Protein AF-0000000072576933 (afdb_homodimer)

pLDDT: mean 79.73, std 18.64, range [27.69, 97.44]

Radius of gyration: 25.98 Å; Cα contacts (8 Å, |Δi|>4): 301; chains: 2; bounding box: 44×111×78 Å

Secondary structure (DSSP, 8-state):
-----------GGG-HHHHHHHHHHHHHHHHHHHHHHHHHHHHHHHHHHH---HHHHHHHHHHHHHHHT--HHHHHHHHHHHHHHS---HHHHHHHHHHHT-S---S--TT----------/-----------GGG-HHHHHHHHHHHHHHHHHHHHHHHHHHHHHHHHHHH---HHHHHHHHHHHHHHHT--HHHHHHHHHHHHHHS---HHHHHHHHHHHT-S---S--TT----------

Solvent-accessible surface area (backbone atoms only — not comparable to full-atom values): 13170 Å² total; per-residue (Å²): 130,85,79,76,76,74,70,77,68,79,52,74,62,38,30,60,66,48,41,52,52,40,52,50,48,40,53,52,48,54,51,46,42,58,59,40,41,52,42,28,18,20,30,13,21,40,15,28,64,51,51,41,52,71,70,54,22,49,51,50,50,52,47,42,14,63,76,65,70,42,57,54,67,58,49,18,51,44,41,44,44,20,24,43,59,16,51,58,61,66,76,56,44,54,47,46,29,63,72,56,69,40,82,76,76,63,44,61,37,81,80,56,76,73,76,71,77,72,78,82,129,129,86,79,75,77,74,68,75,70,78,52,75,64,37,30,59,66,48,42,51,52,40,51,51,49,40,53,52,48,53,52,47,42,57,58,40,42,53,41,27,18,20,28,14,21,40,15,28,66,51,50,40,52,71,70,53,21,50,50,50,49,52,47,42,15,64,76,64,72,41,55,54,68,59,48,18,52,43,43,44,44,20,26,43,59,14,52,61,59,66,76,55,44,55,46,48,29,62,74,56,71,41,83,75,75,63,44,62,35,78,81,54,77,73,76,72,78,73,79,80,129

Foldseek 3Di:
DDPPPPDPDPPCVNPPVVVVVVVVVVVVVVVVVVLVVLLQVLLVLCCVLLVDDSVLSNVLLVVLCVVLVNDSSVSSNQSNCCSQAQDHPPSSLVSNCVSSVHPPSRDGPPPPPPPPPPPDD/DDPPPPDPDPPPCNPPVNVVVVVVVVVVVVVVVVLVVLLQVLLVLCCVLLVDDSVLSNVLLVQLCVVLVNDSSVSSNQSNCCSQAQDHPPSSLVSNCVSSVHPPSRDGPPPPPPPPPPPDD

InterPro domains:
  IPR005561 ANTAR domain [PF03861] (27-80)
  IPR005561 ANTAR domain [PS50921] (19-80)
  IPR005561 ANTAR domain [SM01012] (25-80)
  IPR011006 CheY-like superfamily [SSF52172] (19-80)
  IPR024189 ANTAR transcription anti-termination regulator [PIRSF010636] (14-115)
  IPR036388 Winged helix-like DNA-binding domain superfamily [G3DSA:1.10.10.10] (28-82)

Organism: Streptomyces coelicolor (strain ATCC BAA-471 / A3(2) / M145) (NCBI:txid100226)

Sequence (242 aa):
MPSTDVRPDPGPDSDPDQIFRLQEQVRQLKEAVVSHAVVDQAIGVVIALGGVTPDEGWIVLKEVSQHTNIKLRNVAEAILIWGRTGVIPPEILTVLEDRLGRPGLSGPPPGSPHVSGRSSRMPSTDVRPDPGPDSDPDQIFRLQEQVRQLKEAVVSHAVVDQAIGVVIALGGVTPDEGWIVLKEVSQHTNIKLRNVAEAILIWGRTGVIP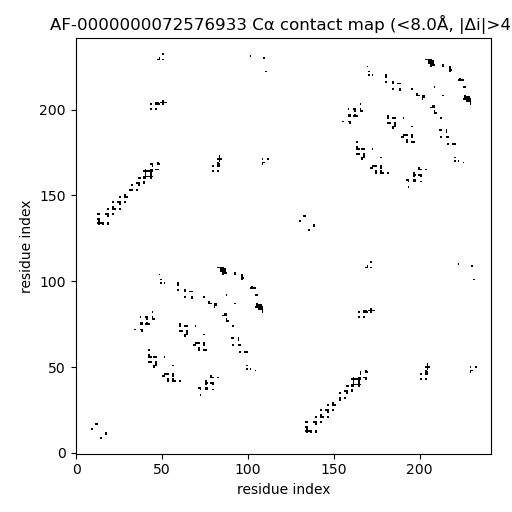PEILTVLEDRLGRPGLSGPPPGSPHVSGRSSR

Structure (mmCIF, N/CA/C/O backbone):
data_AF-0000000072576933-model_v1
#
loop_
_entity.id
_entity.type
_entity.pdbx_description
1 polymer 'ANTAR domain-containing protein'
#
loop_
_atom_site.group_PDB
_atom_site.id
_atom_site.type_symbol
_atom_site.label_atom_id
_atom_site.label_alt_id
_atom_site.label_comp_id
_atom_site.label_asym_id
_atom_site.label_entity_id
_atom_site.label_seq_id
_atom_site.pdbx_PDB_ins_code
_atom_site.Cartn_x
_atom_site.Cartn_y
_atom_site.Cartn_z
_atom_site.occupancy
_atom_site.B_iso_or_equiv
_atom_site.auth_seq_id
_atom_site.auth_comp_id
_atom_site.auth_asym_id
_atom_site.auth_atom_id
_atom_site.pdbx_PDB_model_num
ATOM 1 N N . MET A 1 1 ? -7.605 56.906 39.781 1 43.69 1 MET A N 1
ATOM 2 C CA . MET A 1 1 ? -6.984 55.594 39.812 1 43.69 1 MET A CA 1
ATOM 3 C C . MET A 1 1 ? -6.891 55.031 38.375 1 43.69 1 MET A C 1
ATOM 5 O O . MET A 1 1 ? -7.883 55 37.656 1 43.69 1 MET A O 1
ATOM 9 N N . PRO A 1 2 ? -5.691 55.062 37.688 1 57 2 PRO A N 1
ATOM 10 C CA . PRO A 1 2 ? -5.566 54.75 36.281 1 57 2 PRO A CA 1
ATOM 11 C C . PRO A 1 2 ? -5.902 53.281 35.969 1 57 2 PRO A C 1
ATOM 13 O O . PRO A 1 2 ? -5.625 52.406 36.781 1 57 2 PRO A O 1
ATOM 16 N N . SER A 1 3 ? -7.102 53 35.406 1 55.75 3 SER A N 1
ATOM 17 C CA . SER A 1 3 ? -7.5 51.688 34.906 1 55.75 3 SER A CA 1
ATOM 18 C C . SER A 1 3 ? -6.473 51.125 33.938 1 55.75 3 SER A C 1
ATOM 20 O O . SER A 1 3 ? -6.328 51.625 32.812 1 55.75 3 SER A O 1
ATOM 22 N N . THR A 1 4 ? -5.375 50.562 34.469 1 52.19 4 THR A N 1
ATOM 23 C CA . THR A 1 4 ? -4.395 49.875 33.656 1 52.19 4 THR A CA 1
ATOM 24 C C . THR A 1 4 ? -5.07 48.844 32.75 1 52.19 4 THR A C 1
ATOM 26 O O . THR A 1 4 ? -5.664 47.875 33.281 1 52.19 4 THR A O 1
ATOM 29 N N . ASP A 1 5 ? -5.648 49.188 31.656 1 54.41 5 ASP A N 1
ATOM 30 C CA . ASP A 1 5 ? -6.094 48.25 30.625 1 54.41 5 ASP A CA 1
ATOM 31 C C . ASP A 1 5 ? -5.047 47.156 30.375 1 54.41 5 ASP A C 1
ATOM 33 O O . ASP A 1 5 ? -3.992 47.438 29.797 1 54.41 5 ASP A O 1
ATOM 37 N N . VAL A 1 6 ? -4.898 46.25 31.297 1 57.22 6 VAL A N 1
ATOM 38 C CA . VAL A 1 6 ? -4.039 45.094 31.062 1 57.22 6 VAL A CA 1
ATOM 39 C C . VAL A 1 6 ? -4.43 44.406 29.75 1 57.22 6 VAL A C 1
ATOM 41 O O . VAL A 1 6 ? -5.547 43.906 29.609 1 57.22 6 VAL A O 1
ATOM 44 N N . ARG A 1 7 ? -3.912 44.875 28.641 1 57.91 7 ARG A N 1
ATOM 45 C CA . ARG A 1 7 ? -4.066 44.125 27.375 1 57.91 7 ARG A CA 1
ATOM 46 C C . ARG A 1 7 ? -3.666 42.656 27.547 1 57.91 7 ARG A C 1
ATOM 48 O O . ARG A 1 7 ? -2.607 42.375 28.094 1 57.91 7 ARG A O 1
ATOM 55 N N . PRO A 1 8 ? -4.641 41.781 27.422 1 51.91 8 PRO A N 1
ATOM 56 C CA . PRO A 1 8 ? -4.211 40.375 27.516 1 51.91 8 PRO A CA 1
ATOM 57 C C . PRO A 1 8 ? -2.979 40.062 26.672 1 51.91 8 PRO A C 1
ATOM 59 O O . PRO A 1 8 ? -2.797 40.656 25.609 1 51.91 8 PRO A O 1
ATOM 62 N N . ASP A 1 9 ? -1.896 39.625 27.234 1 51.44 9 ASP A N 1
ATOM 63 C CA . ASP A 1 9 ? -0.717 39.125 26.547 1 51.44 9 ASP A CA 1
ATOM 64 C C . ASP A 1 9 ? -1.111 38.219 25.375 1 51.44 9 ASP A C 1
ATOM 66 O O . ASP A 1 9 ? -2.045 37.406 25.5 1 51.44 9 ASP A O 1
ATOM 70 N N . PRO A 1 10 ? -0.968 38.688 24.078 1 50.78 10 PRO A N 1
ATOM 71 C CA . PRO A 1 10 ? -1.353 37.719 23.047 1 50.78 10 PRO A CA 1
ATOM 72 C C . PRO A 1 10 ? -1.016 36.281 23.422 1 50.78 10 PRO A C 1
ATOM 74 O O . PRO A 1 10 ? 0.123 35.969 23.797 1 50.78 10 PRO A O 1
ATOM 77 N N . GLY A 1 11 ? -1.808 35.531 23.984 1 49.06 11 GLY A N 1
ATOM 78 C CA . GLY A 1 11 ? -1.59 34.125 24.328 1 49.06 11 GLY A CA 1
ATOM 79 C C . GLY A 1 11 ? -0.815 33.375 23.266 1 49.06 11 GLY A C 1
ATOM 80 O O . GLY A 1 11 ? -0.583 33.875 22.172 1 49.06 11 GLY A O 1
ATOM 81 N N . PRO A 1 12 ? -0.052 32.281 23.625 1 52.06 12 PRO A N 1
ATOM 82 C CA . PRO A 1 12 ? 0.852 31.547 22.75 1 52.06 12 PRO A CA 1
ATOM 83 C C . PRO A 1 12 ? 0.223 31.234 21.391 1 52.06 12 PRO A C 1
ATOM 85 O O . PRO A 1 12 ? 0.928 30.859 20.453 1 52.06 12 PRO A O 1
ATOM 88 N N . ASP A 1 13 ? -1.042 31.297 21.359 1 53.69 13 ASP A N 1
ATOM 89 C CA . ASP A 1 13 ? -1.794 30.859 20.188 1 53.69 13 ASP A CA 1
ATOM 90 C C . ASP A 1 13 ? -1.713 31.875 19.062 1 53.69 13 ASP A C 1
ATOM 92 O O . ASP A 1 13 ? -2.053 31.578 17.906 1 53.69 13 ASP A O 1
ATOM 96 N N . SER A 1 14 ? -1.557 33.094 19.375 1 58.78 14 SER A N 1
ATOM 97 C CA . SER A 1 14 ? -1.493 34.188 18.422 1 58.78 14 SER A CA 1
ATOM 98 C C . SER A 1 14 ? -0.077 34.375 17.875 1 58.78 14 SER A C 1
ATOM 100 O O . SER A 1 14 ? 0.276 35.438 17.406 1 58.78 14 SER A O 1
ATOM 102 N N . ASP A 1 15 ? 0.842 33.438 18.266 1 66.88 15 ASP A N 1
ATOM 103 C CA . ASP A 1 15 ? 2.289 33.562 18.141 1 66.88 15 ASP A CA 1
ATOM 104 C C . ASP A 1 15 ? 2.762 33.125 16.75 1 66.88 15 ASP A C 1
ATOM 106 O O . ASP A 1 15 ? 2.439 32 16.312 1 66.88 15 ASP A O 1
ATOM 110 N N . PRO A 1 16 ? 3.129 34.062 15.82 1 74.44 16 PRO A N 1
ATOM 111 C CA . PRO A 1 16 ? 3.76 33.719 14.539 1 74.44 16 PRO A CA 1
ATOM 112 C C . PRO A 1 16 ? 4.625 32.469 14.602 1 74.44 16 PRO A C 1
ATOM 114 O O . PRO A 1 16 ? 4.695 31.719 13.625 1 74.44 16 PRO A O 1
ATOM 117 N N . ASP A 1 17 ? 5.137 32.219 15.781 1 81.12 17 ASP A N 1
ATOM 118 C CA . ASP A 1 17 ? 5.953 31.016 15.961 1 81.12 17 ASP A CA 1
ATOM 119 C C . ASP A 1 17 ? 5.09 29.75 15.906 1 81.12 17 ASP A C 1
ATOM 121 O O . ASP A 1 17 ? 5.508 28.734 15.352 1 81.12 17 ASP A O 1
ATOM 125 N N . GLN A 1 18 ? 3.805 29.969 16.5 1 82.38 18 GLN A N 1
ATOM 126 C CA . GLN A 1 18 ? 2.904 28.812 16.5 1 82.38 18 GLN A CA 1
ATOM 127 C C . GLN A 1 18 ? 2.412 28.516 15.086 1 82.38 18 GLN A C 1
ATOM 129 O O . GLN A 1 18 ? 2.312 27.344 14.703 1 82.38 18 GLN A O 1
ATOM 134 N N . ILE A 1 19 ? 2.113 29.469 14.25 1 80.38 19 ILE A N 1
ATOM 135 C CA . ILE A 1 19 ? 1.665 29.312 12.875 1 80.38 19 ILE A CA 1
ATOM 136 C C . ILE A 1 19 ? 2.764 28.656 12.047 1 80.38 19 ILE A C 1
ATOM 138 O O . ILE A 1 19 ? 2.498 27.719 11.289 1 80.38 19 ILE A O 1
ATOM 142 N N . PHE A 1 20 ? 3.99 29.141 12.211 1 83.56 20 PHE A N 1
ATOM 143 C CA . PHE A 1 20 ? 5.113 28.562 11.484 1 83.56 20 PHE A CA 1
ATOM 144 C C . PHE A 1 20 ? 5.297 27.094 11.836 1 83.56 20 PHE A C 1
ATOM 146 O O . PHE A 1 20 ? 5.512 26.25 10.953 1 83.56 20 PHE A O 1
ATOM 153 N N . ARG A 1 21 ? 5.156 26.703 13.117 1 85.31 21 ARG A N 1
ATOM 154 C CA . ARG A 1 21 ? 5.301 25.312 13.562 1 85.31 21 ARG A CA 1
ATOM 155 C C . ARG A 1 21 ? 4.211 24.438 12.969 1 85.31 21 ARG A C 1
ATOM 157 O O . ARG A 1 21 ? 4.488 23.312 12.523 1 85.31 21 ARG A O 1
ATOM 164 N N . LEU A 1 22 ? 3.043 24.953 12.891 1 86 22 LEU A N 1
ATOM 165 C CA . LEU A 1 22 ? 1.923 24.203 12.336 1 86 22 LEU A CA 1
ATOM 166 C C . LEU A 1 22 ? 2.072 24.047 10.828 1 86 22 LEU A C 1
ATOM 168 O O . LEU A 1 22 ? 1.769 22.984 10.281 1 86 22 LEU A O 1
ATOM 172 N N . GLN A 1 23 ? 2.508 25.047 10.164 1 83.56 23 GLN A N 1
ATOM 173 C CA . GLN A 1 23 ? 2.762 24.953 8.727 1 83.56 23 GLN A CA 1
ATOM 174 C C . GLN A 1 23 ? 3.855 23.938 8.422 1 83.56 23 GLN A C 1
ATOM 176 O O . GLN A 1 23 ? 3.746 23.172 7.461 1 83.56 23 GLN A O 1
ATOM 181 N N . GLU A 1 24 ? 4.875 23.875 9.227 1 86.81 24 GLU A N 1
ATOM 182 C CA . GLU A 1 24 ? 5.93 22.875 9.078 1 86.81 24 GLU A CA 1
ATOM 183 C C . GLU A 1 24 ? 5.398 21.469 9.32 1 86.81 24 GLU A C 1
ATOM 185 O O . GLU A 1 24 ? 5.77 20.531 8.617 1 86.81 24 GLU A O 1
ATOM 190 N N . GLN A 1 25 ? 4.543 21.422 10.25 1 84.31 25 GLN A N 1
ATOM 191 C CA . GLN A 1 25 ? 3.918 20.141 10.531 1 84.31 25 GLN A CA 1
ATOM 192 C C . GLN A 1 25 ? 3.072 19.656 9.352 1 84.31 25 GLN A C 1
ATOM 194 O O . GLN A 1 25 ? 3.105 18.484 8.992 1 84.31 25 GLN A O 1
ATOM 199 N N . VAL A 1 26 ? 2.328 20.547 8.766 1 82.56 26 VAL A N 1
ATOM 200 C CA . VAL A 1 26 ? 1.509 20.234 7.602 1 82.56 26 VAL A CA 1
ATOM 201 C C . VAL A 1 26 ? 2.402 19.797 6.445 1 82.56 26 VAL A C 1
ATOM 203 O O . VAL A 1 26 ? 2.121 18.797 5.785 1 82.56 26 VAL A O 1
ATOM 206 N N . ARG A 1 27 ? 3.457 20.531 6.211 1 79.12 27 ARG A N 1
ATOM 207 C CA . ARG A 1 27 ? 4.398 20.188 5.148 1 79.12 27 ARG A CA 1
ATOM 208 C C . ARG A 1 27 ? 5.008 18.812 5.387 1 79.12 27 ARG A C 1
ATOM 210 O O . ARG A 1 27 ? 5.078 17.984 4.469 1 79.12 27 ARG A O 1
ATOM 217 N N . GLN A 1 28 ? 5.445 18.531 6.57 1 80.38 28 GLN A N 1
ATOM 218 C CA . GLN A 1 28 ? 6.023 17.234 6.93 1 80.38 28 GLN A CA 1
ATOM 219 C C . GLN A 1 28 ? 5.008 16.109 6.758 1 80.38 28 GLN A C 1
ATOM 221 O O . GLN A 1 28 ? 5.344 15.039 6.246 1 80.38 28 GLN A O 1
ATOM 226 N N . LEU A 1 29 ? 3.812 16.453 7.137 1 77.69 29 LEU A N 1
ATOM 227 C CA . LEU A 1 29 ? 2.762 15.445 7.031 1 77.69 29 LEU A CA 1
ATOM 228 C C . LEU A 1 29 ? 2.414 15.172 5.57 1 77.69 29 LEU A C 1
ATOM 230 O O . LEU A 1 29 ? 2.166 14.023 5.195 1 77.69 29 LEU A O 1
ATOM 234 N N . LYS A 1 30 ? 2.412 16.156 4.773 1 74.56 30 LYS A N 1
ATOM 235 C CA . LYS A 1 30 ? 2.166 15.977 3.346 1 74.56 30 LYS A CA 1
ATOM 236 C C . LYS A 1 30 ? 3.268 15.141 2.701 1 74.56 30 LYS A C 1
ATOM 238 O O . LYS A 1 30 ? 2.986 14.258 1.887 1 74.56 30 LYS A O 1
ATOM 243 N N . GLU A 1 31 ? 4.484 15.391 3.023 1 73.38 31 GLU A N 1
ATOM 244 C CA . GLU A 1 31 ? 5.613 14.602 2.535 1 73.38 31 GLU A CA 1
ATOM 245 C C . GLU A 1 31 ? 5.547 13.164 3.055 1 73.38 31 GLU A C 1
ATOM 247 O O . GLU A 1 31 ? 5.855 12.219 2.324 1 73.38 31 GLU A O 1
ATOM 252 N N . ALA A 1 32 ? 5.152 13.172 4.234 1 72.81 32 ALA A N 1
ATOM 253 C CA . ALA A 1 32 ? 5.016 11.852 4.844 1 72.81 32 ALA A CA 1
ATOM 254 C C . ALA A 1 32 ? 3.928 11.039 4.148 1 72.81 32 ALA A C 1
ATOM 256 O O . ALA A 1 32 ? 4.082 9.828 3.945 1 72.81 32 ALA A O 1
ATOM 257 N N . VAL A 1 33 ? 2.947 11.719 3.787 1 70.44 33 VAL A N 1
ATOM 258 C CA . VAL A 1 33 ? 1.847 11.047 3.104 1 70.44 33 VAL A CA 1
ATOM 259 C C . VAL A 1 33 ? 2.336 10.477 1.773 1 70.44 33 VAL A C 1
ATOM 261 O O . VAL A 1 33 ? 2.062 9.32 1.446 1 70.44 33 VAL A O 1
ATOM 264 N N . VAL A 1 34 ? 3.074 11.211 1.015 1 70.12 34 VAL A N 1
ATOM 265 C CA . VAL A 1 34 ? 3.584 10.773 -0.281 1 70.12 34 VAL A CA 1
ATOM 266 C C . VAL A 1 34 ? 4.594 9.641 -0.087 1 70.12 34 VAL A C 1
ATOM 268 O O . VAL A 1 34 ? 4.562 8.641 -0.81 1 70.12 34 VAL A O 1
ATOM 271 N N . SER A 1 35 ? 5.438 9.797 0.825 1 73.56 35 SER A N 1
ATOM 272 C CA . SER A 1 35 ? 6.461 8.797 1.103 1 73.56 35 SER A CA 1
ATOM 273 C C . SER A 1 35 ? 5.84 7.492 1.593 1 73.56 35 SER A C 1
ATOM 275 O O . SER A 1 35 ? 6.297 6.402 1.23 1 73.56 35 SER A O 1
ATOM 277 N N . HIS A 1 36 ? 4.695 7.77 2.104 1 82.62 36 HIS A N 1
ATOM 278 C CA . HIS A 1 36 ? 4.078 6.586 2.693 1 82.62 36 HIS A CA 1
ATOM 279 C C . HIS A 1 36 ? 3.328 5.773 1.644 1 82.62 36 HIS A C 1
ATOM 281 O O . HIS A 1 36 ? 3.213 4.551 1.764 1 82.62 36 HIS A O 1
ATOM 287 N N . ALA A 1 37 ? 3.062 6.383 0.54 1 89.5 37 ALA A N 1
ATOM 288 C CA . ALA A 1 37 ? 2.287 5.652 -0.457 1 89.5 37 ALA A CA 1
ATOM 289 C C . ALA A 1 37 ? 3.115 4.539 -1.088 1 89.5 37 ALA A C 1
ATOM 291 O O . ALA A 1 37 ? 2.656 3.398 -1.192 1 89.5 37 ALA A O 1
ATOM 292 N N . VAL A 1 38 ? 4.352 4.828 -1.481 1 92.88 38 VAL A N 1
ATOM 293 C CA . VAL A 1 38 ? 5.219 3.852 -2.133 1 92.88 38 VAL A CA 1
ATOM 294 C C . VAL A 1 38 ? 5.543 2.719 -1.16 1 92.88 38 VAL A C 1
ATOM 296 O O . VAL A 1 38 ? 5.516 1.545 -1.534 1 92.88 38 VAL A O 1
ATOM 299 N N . VAL A 1 39 ? 5.754 3.068 -0.01 1 94.94 39 VAL A N 1
ATOM 300 C CA . VAL A 1 39 ? 6.117 2.09 1.01 1 94.94 39 VAL A CA 1
ATOM 301 C C . VAL A 1 39 ? 4.91 1.21 1.331 1 94.94 39 VAL A C 1
ATOM 303 O O . VAL A 1 39 ? 5.023 -0.017 1.381 1 94.94 39 VAL A O 1
ATOM 306 N N . ASP A 1 40 ? 3.834 1.795 1.479 1 95.75 40 ASP A N 1
ATOM 307 C CA . ASP A 1 40 ? 2.623 1.042 1.79 1 95.75 40 ASP A CA 1
ATOM 308 C C . ASP A 1 40 ? 2.242 0.114 0.639 1 95.75 40 ASP A C 1
ATOM 310 O O . ASP A 1 40 ? 1.817 -1.021 0.864 1 95.75 40 ASP A O 1
ATOM 314 N N . GLN A 1 41 ? 2.361 0.6 -0.52 1 96.56 41 GLN A N 1
ATOM 315 C CA . GLN A 1 41 ? 2.104 -0.261 -1.67 1 96.56 41 GLN A CA 1
ATOM 316 C C . GLN A 1 41 ? 3.07 -1.44 -1.701 1 96.56 41 GLN A C 1
ATOM 318 O O . GLN A 1 41 ? 2.666 -2.574 -1.974 1 96.56 41 GLN A O 1
ATOM 323 N N . ALA A 1 42 ? 4.293 -1.204 -1.426 1 97.38 42 ALA A N 1
ATOM 324 C CA . ALA A 1 42 ? 5.277 -2.283 -1.364 1 97.38 42 ALA A CA 1
ATOM 325 C C . ALA A 1 42 ? 4.902 -3.307 -0.297 1 97.38 42 ALA A C 1
ATOM 327 O O . ALA A 1 42 ? 5.059 -4.512 -0.503 1 97.38 42 ALA A O 1
ATOM 328 N N . ILE A 1 43 ? 4.441 -2.865 0.78 1 97 43 ILE A N 1
ATOM 329 C CA . ILE A 1 43 ? 3.941 -3.762 1.819 1 97 43 ILE A CA 1
ATOM 330 C C . ILE A 1 43 ? 2.83 -4.641 1.253 1 97 43 ILE A C 1
ATOM 332 O O . ILE A 1 43 ? 2.801 -5.852 1.5 1 97 43 ILE A O 1
ATOM 336 N N . GLY A 1 44 ? 1.931 -4.055 0.481 1 97.19 44 GLY A N 1
ATOM 337 C CA . GLY A 1 44 ? 0.884 -4.82 -0.177 1 97.19 44 GLY A CA 1
ATOM 338 C C . GLY A 1 44 ? 1.422 -5.922 -1.069 1 97.19 44 GLY A C 1
ATOM 339 O O . GLY A 1 44 ? 0.884 -7.031 -1.087 1 97.19 44 GLY A O 1
ATOM 340 N N . VAL A 1 45 ? 2.436 -5.605 -1.761 1 95.88 45 VAL A N 1
ATOM 341 C CA . VAL A 1 45 ? 3.068 -6.59 -2.633 1 95.88 45 VAL A CA 1
ATOM 342 C C . VAL A 1 45 ? 3.627 -7.738 -1.794 1 95.88 45 VAL A C 1
ATOM 344 O O . VAL A 1 45 ? 3.434 -8.914 -2.127 1 95.88 45 VAL A O 1
ATOM 347 N N . VAL A 1 46 ? 4.27 -7.422 -0.717 1 95.38 46 VAL A N 1
ATOM 348 C CA . VAL A 1 46 ? 4.863 -8.422 0.166 1 95.38 46 VAL A CA 1
ATOM 349 C C . VAL A 1 46 ? 3.762 -9.281 0.786 1 95.38 46 VAL A C 1
ATOM 351 O O . VAL A 1 46 ? 3.932 -10.492 0.957 1 95.38 46 VAL A O 1
ATOM 354 N N . ILE A 1 47 ? 2.666 -8.719 1.053 1 94.19 47 ILE A N 1
ATOM 355 C CA . ILE A 1 47 ? 1.521 -9.445 1.594 1 94.19 47 ILE A CA 1
ATOM 356 C C . ILE A 1 47 ? 1.024 -10.461 0.57 1 94.19 47 ILE A C 1
ATOM 358 O O . ILE A 1 47 ? 0.841 -11.633 0.895 1 94.19 47 ILE A O 1
ATOM 362 N N . ALA A 1 48 ? 0.903 -10.047 -0.594 1 92.62 48 ALA A N 1
ATOM 363 C CA . ALA A 1 48 ? 0.349 -10.891 -1.65 1 92.62 48 ALA A CA 1
ATOM 364 C C . ALA A 1 48 ? 1.303 -12.023 -2.002 1 92.62 48 ALA A C 1
ATOM 366 O O . ALA A 1 48 ? 0.875 -13.164 -2.195 1 92.62 48 ALA A O 1
ATOM 367 N N . LEU A 1 49 ? 2.562 -11.719 -1.968 1 88 49 LEU A N 1
ATOM 368 C CA . LEU A 1 49 ? 3.512 -12.711 -2.465 1 88 49 LEU A CA 1
ATOM 369 C C . LEU A 1 49 ? 4.141 -13.484 -1.313 1 88 49 LEU A C 1
ATOM 371 O O . LEU A 1 49 ? 4.68 -14.578 -1.516 1 88 49 LEU A O 1
ATOM 375 N N . GLY A 1 50 ? 4.043 -12.922 -0.166 1 88.81 50 GLY A N 1
ATOM 376 C CA . GLY A 1 50 ? 4.668 -13.57 0.976 1 88.81 50 GLY A CA 1
ATOM 377 C C . GLY A 1 50 ? 3.668 -14.117 1.973 1 88.81 50 GLY A C 1
ATOM 378 O O . GLY A 1 50 ? 4.031 -14.883 2.871 1 88.81 50 GLY A O 1
ATOM 379 N N . GLY A 1 51 ? 2.445 -13.68 1.851 1 88.5 51 GLY A N 1
ATOM 380 C CA . GLY A 1 51 ? 1.416 -14.164 2.756 1 88.5 51 GLY A CA 1
ATOM 381 C C . GLY A 1 51 ? 1.587 -13.664 4.18 1 88.5 51 GLY A C 1
ATOM 382 O O . GLY A 1 51 ? 1.32 -14.398 5.133 1 88.5 51 GLY A O 1
ATOM 383 N N . VAL A 1 52 ? 2.09 -12.555 4.336 1 91.5 52 VAL A N 1
ATOM 384 C CA . VAL A 1 52 ? 2.398 -12.016 5.656 1 91.5 52 VAL A CA 1
ATOM 385 C C . VAL A 1 52 ? 1.377 -10.945 6.031 1 91.5 52 VAL A C 1
ATOM 387 O O . VAL A 1 52 ? 0.602 -10.492 5.184 1 91.5 52 VAL A O 1
ATOM 390 N N . THR A 1 53 ? 1.325 -10.586 7.297 1 92.75 53 THR A N 1
ATOM 391 C CA . THR A 1 53 ? 0.482 -9.484 7.762 1 92.75 53 THR A CA 1
ATOM 392 C C . THR A 1 53 ? 1.117 -8.141 7.43 1 92.75 53 THR A C 1
ATOM 394 O O . THR A 1 53 ? 2.312 -8.062 7.137 1 92.75 53 THR A O 1
ATOM 397 N N . PRO A 1 54 ? 0.345 -7.066 7.5 1 92.25 54 PRO A N 1
ATOM 398 C CA . PRO A 1 54 ? 0.902 -5.738 7.23 1 92.25 54 PRO A CA 1
ATOM 399 C C . PRO A 1 54 ? 2.068 -5.391 8.148 1 92.25 54 PRO A C 1
ATOM 401 O O . PRO A 1 54 ? 3.086 -4.863 7.695 1 92.25 54 PRO A O 1
ATOM 404 N N . ASP A 1 55 ? 1.911 -5.727 9.375 1 90.56 55 ASP A N 1
ATOM 405 C CA . ASP A 1 55 ? 2.99 -5.457 10.32 1 90.56 55 ASP A CA 1
ATOM 406 C C . ASP A 1 55 ? 4.246 -6.242 9.953 1 90.56 55 ASP A C 1
ATOM 408 O O . ASP A 1 55 ? 5.355 -5.707 10 1 90.56 55 ASP A O 1
ATOM 412 N N . GLU A 1 56 ? 4.105 -7.434 9.617 1 93.75 56 GLU A N 1
ATOM 413 C CA . GLU A 1 56 ? 5.23 -8.258 9.188 1 93.75 56 GLU A CA 1
ATOM 414 C C . GLU A 1 56 ? 5.84 -7.727 7.891 1 93.75 56 GLU A C 1
ATOM 416 O O . GLU A 1 56 ? 7.062 -7.73 7.727 1 93.75 56 GLU A O 1
ATOM 421 N N . GLY A 1 57 ? 4.961 -7.305 7.035 1 95.94 57 GLY A N 1
ATOM 422 C CA . GLY A 1 57 ? 5.445 -6.727 5.793 1 95.94 57 GLY A CA 1
ATOM 423 C C . GLY A 1 57 ? 6.332 -5.512 6 1 95.94 57 GLY A C 1
ATOM 424 O O . GLY A 1 57 ? 7.355 -5.363 5.332 1 95.94 57 GLY A O 1
ATOM 425 N N . TRP A 1 58 ? 5.973 -4.766 6.914 1 94.44 58 TRP A N 1
ATOM 426 C CA . TRP A 1 58 ? 6.773 -3.604 7.281 1 94.44 58 TRP A CA 1
ATOM 427 C C . TRP A 1 58 ? 8.141 -4.027 7.805 1 94.44 58 TRP A C 1
ATOM 429 O O . TRP A 1 58 ? 9.164 -3.465 7.41 1 94.44 58 TRP A O 1
ATOM 439 N N . ILE A 1 59 ? 8.141 -4.977 8.617 1 93.62 59 ILE A N 1
ATOM 440 C CA . ILE A 1 59 ? 9.375 -5.473 9.203 1 93.62 59 ILE A CA 1
ATOM 441 C C . ILE A 1 59 ? 10.289 -6.023 8.109 1 93.62 59 ILE A C 1
ATOM 443 O O . ILE A 1 59 ? 11.492 -5.77 8.109 1 93.62 59 ILE A O 1
ATOM 447 N N . VAL A 1 60 ? 9.68 -6.723 7.168 1 95.81 60 VAL A N 1
ATOM 448 C CA . VAL A 1 60 ? 10.43 -7.293 6.055 1 95.81 60 VAL A CA 1
ATOM 449 C C . VAL A 1 60 ? 11.125 -6.18 5.273 1 95.81 60 VAL A C 1
ATOM 451 O O . VAL A 1 60 ? 12.32 -6.262 4.992 1 95.81 60 VAL A O 1
ATOM 454 N N . LEU A 1 61 ? 10.422 -5.133 4.961 1 96.19 61 LEU A N 1
ATOM 455 C CA . LEU A 1 61 ? 11 -4.031 4.199 1 96.19 61 LEU A CA 1
ATOM 456 C C . LEU A 1 61 ? 12.133 -3.365 4.977 1 96.19 61 LEU A C 1
ATOM 458 O O . LEU A 1 61 ? 13.188 -3.066 4.41 1 96.19 61 LEU A O 1
ATOM 462 N N . LYS A 1 62 ? 11.922 -3.184 6.18 1 94.69 62 LYS A N 1
ATOM 463 C CA . LYS A 1 62 ? 12.93 -2.568 7.031 1 94.69 62 LYS A CA 1
ATOM 464 C C . LYS A 1 62 ? 14.203 -3.412 7.07 1 94.69 62 LYS A C 1
ATOM 466 O O . LYS A 1 62 ? 15.312 -2.881 6.957 1 94.69 62 LYS A O 1
ATOM 471 N N . GLU A 1 63 ? 14.023 -4.645 7.191 1 95.56 63 GLU A N 1
ATOM 472 C CA . GLU A 1 63 ? 15.164 -5.543 7.289 1 95.56 63 GLU A CA 1
ATOM 473 C C . GLU A 1 63 ? 15.922 -5.613 5.969 1 95.56 63 GLU A C 1
ATOM 475 O O . GLU A 1 63 ? 17.156 -5.633 5.953 1 95.56 63 GLU A O 1
ATOM 480 N N . VAL A 1 64 ? 15.203 -5.684 4.926 1 96.75 64 VAL A N 1
ATOM 481 C CA . VAL A 1 64 ? 15.852 -5.664 3.619 1 96.75 64 VAL A CA 1
ATOM 482 C C . VAL A 1 64 ? 16.688 -4.391 3.477 1 96.75 64 VAL A C 1
ATOM 484 O O . VAL A 1 64 ? 17.828 -4.441 3.029 1 96.75 64 VAL A O 1
ATOM 487 N N . SER A 1 65 ? 16.078 -3.359 3.846 1 96.75 65 SER A N 1
ATOM 488 C CA . SER A 1 65 ? 16.797 -2.086 3.787 1 96.75 65 SER A CA 1
ATOM 489 C C . SER A 1 65 ? 18.047 -2.115 4.645 1 96.75 65 SER A C 1
ATOM 491 O O . SER A 1 65 ? 19.125 -1.7 4.195 1 96.75 65 SER A O 1
ATOM 493 N N . GLN A 1 66 ? 17.938 -2.549 5.789 1 94.38 66 GLN A N 1
ATOM 494 C CA . GLN A 1 66 ? 19.031 -2.568 6.746 1 94.38 66 GLN A CA 1
ATOM 495 C C . GLN A 1 66 ? 20.141 -3.514 6.293 1 94.38 66 GLN A C 1
ATOM 497 O O . GLN A 1 66 ? 21.328 -3.168 6.359 1 94.38 66 GLN A O 1
ATOM 502 N N . HIS A 1 67 ? 19.797 -4.656 5.836 1 95.94 67 HIS A N 1
ATOM 503 C CA . HIS A 1 67 ? 20.781 -5.676 5.469 1 95.94 67 HIS A CA 1
ATOM 504 C C . HIS A 1 67 ? 21.5 -5.309 4.176 1 95.94 67 HIS A C 1
ATOM 506 O O . HIS A 1 67 ? 22.672 -5.664 3.986 1 95.94 67 HIS A O 1
ATOM 512 N N . THR A 1 68 ? 20.766 -4.668 3.354 1 96.19 68 THR A N 1
ATOM 513 C CA . THR A 1 68 ? 21.359 -4.332 2.064 1 96.19 68 THR A CA 1
ATOM 514 C C . THR A 1 68 ? 21.953 -2.93 2.098 1 96.19 68 THR A C 1
ATOM 516 O O . THR A 1 68 ? 22.656 -2.529 1.168 1 96.19 68 THR A O 1
ATOM 519 N N . ASN A 1 69 ? 21.625 -2.148 3.08 1 96.38 69 ASN A N 1
ATOM 520 C CA . ASN A 1 69 ? 22.031 -0.753 3.191 1 96.38 69 ASN A CA 1
ATOM 521 C C . ASN A 1 69 ? 21.469 0.091 2.053 1 96.38 69 ASN A C 1
ATOM 523 O O . ASN A 1 69 ? 22.172 0.929 1.488 1 96.38 69 ASN A O 1
ATOM 527 N N . ILE A 1 70 ? 20.344 -0.261 1.583 1 95.75 70 ILE A N 1
ATOM 528 C CA . ILE A 1 70 ? 19.562 0.509 0.622 1 95.75 70 ILE A CA 1
ATOM 529 C C . ILE A 1 70 ? 18.438 1.251 1.346 1 95.75 70 ILE A C 1
ATOM 531 O O . ILE A 1 70 ? 17.797 0.697 2.24 1 95.75 70 ILE A O 1
ATOM 535 N N . LYS A 1 71 ? 18.25 2.459 0.947 1 94.31 71 LYS A N 1
ATOM 536 C CA . LYS A 1 71 ? 17.188 3.242 1.556 1 94.31 71 LYS A CA 1
ATOM 537 C C . LYS A 1 71 ? 15.836 2.539 1.414 1 94.31 71 LYS A C 1
ATOM 539 O O . LYS A 1 71 ? 15.531 1.974 0.361 1 94.31 71 LYS A O 1
ATOM 544 N N . LEU A 1 72 ? 15.078 2.688 2.445 1 93.94 72 LEU A N 1
ATOM 545 C CA . LEU A 1 72 ? 13.781 2.016 2.521 1 93.94 72 LEU A CA 1
ATOM 546 C C . LEU A 1 72 ? 12.914 2.377 1.324 1 93.94 72 LEU A C 1
ATOM 548 O O . LEU A 1 72 ? 12.258 1.509 0.74 1 93.94 72 LEU A O 1
ATOM 552 N N . ARG A 1 73 ? 12.891 3.584 0.938 1 92.44 73 ARG A N 1
ATOM 553 C CA . ARG A 1 73 ? 12.086 4.012 -0.2 1 92.44 73 ARG A CA 1
ATOM 554 C C . ARG A 1 73 ? 12.531 3.316 -1.481 1 92.44 73 ARG A C 1
ATOM 556 O O . ARG A 1 73 ? 11.703 2.938 -2.311 1 92.44 73 ARG A O 1
ATOM 563 N N . ASN A 1 74 ? 13.773 3.146 -1.671 1 95.06 74 ASN A N 1
ATOM 564 C CA . ASN A 1 74 ? 14.312 2.467 -2.842 1 95.06 74 ASN A CA 1
ATOM 565 C C . ASN A 1 74 ? 13.984 0.977 -2.826 1 95.06 74 ASN A C 1
ATOM 567 O O . ASN A 1 74 ? 13.672 0.395 -3.867 1 95.06 74 ASN A O 1
ATOM 571 N N . VAL A 1 75 ? 14.055 0.414 -1.653 1 96.56 75 VAL A N 1
ATOM 572 C CA . VAL A 1 75 ? 13.633 -0.973 -1.489 1 96.56 75 VAL A CA 1
ATOM 573 C C . VAL A 1 75 ? 12.164 -1.114 -1.875 1 96.56 75 VAL A C 1
ATOM 575 O O . VAL A 1 75 ? 11.797 -2.039 -2.602 1 96.56 75 VAL A O 1
ATOM 578 N N . ALA A 1 76 ? 11.422 -0.187 -1.385 1 96.88 76 ALA A N 1
ATOM 579 C CA . ALA A 1 76 ? 9.992 -0.206 -1.672 1 96.88 76 ALA A CA 1
ATOM 580 C C . ALA A 1 76 ? 9.727 -0.114 -3.172 1 96.88 76 ALA A C 1
ATOM 582 O O . ALA A 1 76 ? 8.906 -0.853 -3.713 1 96.88 76 ALA A O 1
ATOM 583 N N . GLU A 1 77 ? 10.414 0.74 -3.818 1 95.62 77 GLU A N 1
ATOM 584 C CA . GLU A 1 77 ? 10.273 0.89 -5.262 1 95.62 77 GLU A CA 1
ATOM 585 C C . GLU A 1 77 ? 10.641 -0.398 -5.992 1 95.62 77 GLU A C 1
ATOM 587 O O . GLU A 1 77 ? 9.953 -0.803 -6.934 1 95.62 77 GLU A O 1
ATOM 592 N N . ALA A 1 78 ? 11.688 -1.005 -5.605 1 96.06 78 ALA A N 1
ATOM 593 C CA . ALA A 1 78 ? 12.125 -2.266 -6.203 1 96.06 78 ALA A CA 1
ATOM 594 C C . ALA A 1 78 ? 11.07 -3.354 -6.012 1 96.06 78 ALA A C 1
ATOM 596 O O . ALA A 1 78 ? 10.812 -4.145 -6.918 1 96.06 78 ALA A O 1
ATOM 597 N N . ILE A 1 79 ? 10.516 -3.332 -4.906 1 96 79 ILE A N 1
ATOM 598 C CA . ILE A 1 79 ? 9.492 -4.32 -4.59 1 96 79 ILE A CA 1
ATOM 599 C C . ILE A 1 79 ? 8.25 -4.07 -5.445 1 96 79 ILE A C 1
ATOM 601 O O . ILE A 1 79 ? 7.609 -5.02 -5.906 1 96 79 ILE A O 1
ATOM 605 N N . LEU A 1 80 ? 7.969 -2.865 -5.613 1 95.19 80 LEU A N 1
ATOM 606 C CA . LEU A 1 80 ? 6.836 -2.533 -6.465 1 95.19 80 LEU A CA 1
ATOM 607 C C . LEU A 1 80 ? 7.078 -3.004 -7.898 1 95.19 80 LEU A C 1
ATOM 609 O O . LEU A 1 80 ? 6.172 -3.545 -8.539 1 95.19 80 LEU A O 1
ATOM 613 N N . ILE A 1 81 ? 8.242 -2.822 -8.391 1 93.06 81 ILE A N 1
ATOM 614 C CA . ILE A 1 81 ? 8.602 -3.285 -9.727 1 93.06 81 ILE A CA 1
ATOM 615 C C . ILE A 1 81 ? 8.508 -4.809 -9.789 1 93.06 81 ILE A C 1
ATOM 617 O O . ILE A 1 81 ? 7.969 -5.367 -10.742 1 93.06 81 ILE A O 1
ATOM 621 N N . TRP A 1 82 ? 8.984 -5.395 -8.797 1 92.94 82 TRP A N 1
ATOM 622 C CA . TRP A 1 82 ? 8.898 -6.848 -8.688 1 92.94 82 TRP A CA 1
ATOM 623 C C . TRP A 1 82 ? 7.449 -7.316 -8.75 1 92.94 82 TRP A C 1
ATOM 625 O O . TRP A 1 82 ? 7.125 -8.266 -9.469 1 92.94 82 TRP A O 1
ATOM 635 N N . GLY A 1 83 ? 6.605 -6.656 -8.039 1 91.75 83 GLY A N 1
ATOM 636 C CA . GLY A 1 83 ? 5.195 -7.012 -8.031 1 91.75 83 GLY A CA 1
ATOM 637 C C . GLY A 1 83 ? 4.559 -6.949 -9.406 1 91.75 83 GLY A C 1
ATOM 638 O O . GLY A 1 83 ? 3.67 -7.742 -9.719 1 91.75 83 GLY A O 1
ATOM 639 N N . ARG A 1 84 ? 5.078 -6.066 -10.18 1 89.62 84 ARG A N 1
ATOM 640 C CA . ARG A 1 84 ? 4.488 -5.855 -11.5 1 89.62 84 ARG A CA 1
ATOM 641 C C . ARG A 1 84 ? 5.148 -6.746 -12.547 1 89.62 84 ARG A C 1
ATOM 643 O O . ARG A 1 84 ? 4.473 -7.281 -13.43 1 89.62 84 ARG A O 1
ATOM 650 N N . THR A 1 85 ? 6.449 -6.926 -12.414 1 88.5 85 THR A N 1
ATOM 651 C CA . THR A 1 85 ? 7.199 -7.496 -13.531 1 88.5 85 THR A CA 1
ATOM 652 C C . THR A 1 85 ? 7.773 -8.859 -13.156 1 88.5 85 THR A C 1
ATOM 654 O O . THR A 1 85 ? 8.172 -9.633 -14.031 1 88.5 85 THR A O 1
ATOM 657 N N . GLY A 1 86 ? 7.895 -9.062 -11.93 1 88.44 86 GLY A N 1
ATOM 658 C CA . GLY A 1 86 ? 8.531 -10.281 -11.469 1 88.44 86 GLY A CA 1
ATOM 659 C C . GLY A 1 86 ? 10.039 -10.164 -11.359 1 88.44 86 GLY A C 1
ATOM 660 O O . GLY A 1 86 ? 10.719 -11.125 -10.992 1 88.44 86 GLY A O 1
ATOM 661 N N . VAL A 1 87 ? 10.547 -8.977 -11.656 1 89.75 87 VAL A N 1
ATOM 662 C CA . VAL A 1 87 ? 11.992 -8.766 -11.633 1 89.75 87 VAL A CA 1
ATOM 663 C C . VAL A 1 87 ? 12.391 -8.016 -10.367 1 89.75 87 VAL A C 1
ATOM 665 O O . VAL A 1 87 ? 11.758 -7.02 -10.008 1 89.75 87 VAL A O 1
ATOM 668 N N . ILE A 1 88 ? 13.422 -8.492 -9.742 1 91.31 88 ILE A N 1
ATOM 669 C CA . ILE A 1 88 ? 13.914 -7.875 -8.516 1 91.31 88 ILE A CA 1
ATOM 670 C C . ILE A 1 88 ? 15.438 -7.996 -8.453 1 91.31 88 ILE A C 1
ATOM 672 O O . ILE A 1 88 ? 16 -9.031 -8.812 1 91.31 88 ILE A O 1
ATOM 676 N N . PRO A 1 89 ? 16.047 -6.895 -8.078 1 94.19 89 PRO A N 1
ATOM 677 C CA . PRO A 1 89 ? 17.5 -7.012 -7.922 1 94.19 89 PRO A CA 1
ATOM 678 C C . PRO A 1 89 ? 17.906 -8.18 -7.027 1 94.19 89 PRO A C 1
ATOM 680 O O . PRO A 1 89 ? 17.297 -8.406 -5.984 1 94.19 89 PRO A O 1
ATOM 683 N N . PRO A 1 90 ? 18.984 -8.852 -7.465 1 93.19 90 PRO A N 1
ATOM 684 C CA . PRO A 1 90 ? 19.359 -10.07 -6.742 1 93.19 90 PRO A CA 1
ATOM 685 C C . PRO A 1 90 ? 19.703 -9.812 -5.281 1 93.19 90 PRO A C 1
ATOM 687 O O . PRO A 1 90 ? 19.453 -10.656 -4.418 1 93.19 90 PRO A O 1
ATOM 690 N N . GLU A 1 91 ? 20.297 -8.617 -4.988 1 94.56 91 GLU A N 1
ATOM 691 C CA . GLU A 1 91 ? 20.688 -8.328 -3.613 1 94.56 91 GLU A CA 1
ATOM 692 C C . GLU A 1 91 ? 19.469 -8.203 -2.707 1 94.56 91 GLU A C 1
ATOM 694 O O . GLU A 1 91 ? 19.516 -8.57 -1.53 1 94.56 91 GLU A O 1
ATOM 699 N N . ILE A 1 92 ? 18.438 -7.734 -3.248 1 95.75 92 ILE A N 1
ATOM 700 C CA . ILE A 1 92 ? 17.203 -7.59 -2.49 1 95.75 92 ILE A CA 1
ATOM 701 C C . ILE A 1 92 ? 16.484 -8.938 -2.42 1 95.75 92 ILE A C 1
ATOM 703 O O . ILE A 1 92 ? 15.945 -9.305 -1.371 1 95.75 92 ILE A O 1
ATOM 707 N N . LEU A 1 93 ? 16.531 -9.578 -3.471 1 93.44 93 LEU A N 1
ATOM 708 C CA . LEU A 1 93 ? 15.844 -10.859 -3.586 1 93.44 93 LEU A CA 1
ATOM 709 C C . LEU A 1 93 ? 16.344 -11.844 -2.537 1 93.44 93 LEU A C 1
ATOM 711 O O . LEU A 1 93 ? 15.555 -12.531 -1.889 1 93.44 93 LEU A O 1
ATOM 715 N N . THR A 1 94 ? 17.609 -11.867 -2.406 1 93.81 94 THR A N 1
ATOM 716 C CA . THR A 1 94 ? 18.219 -12.805 -1.473 1 93.81 94 THR A CA 1
ATOM 717 C C . THR A 1 94 ? 17.719 -12.562 -0.052 1 93.81 94 THR A C 1
ATOM 719 O O . THR A 1 94 ? 17.344 -13.5 0.649 1 93.81 94 THR A O 1
ATOM 722 N N . VAL A 1 95 ? 17.688 -11.359 0.352 1 94.88 95 VAL A N 1
ATOM 723 C CA . VAL A 1 95 ? 17.25 -11.008 1.702 1 94.88 95 VAL A CA 1
ATOM 724 C C . VAL A 1 95 ? 15.75 -11.219 1.845 1 94.88 95 VAL A C 1
ATOM 726 O O . VAL A 1 95 ? 15.281 -11.727 2.867 1 94.88 95 VAL A O 1
ATOM 729 N N . LEU A 1 96 ? 15.031 -10.914 0.845 1 94.06 96 LEU A N 1
ATOM 730 C CA . LEU A 1 96 ? 13.578 -11.062 0.839 1 94.06 96 LEU A CA 1
ATOM 731 C C . LEU A 1 96 ? 13.18 -12.523 0.974 1 94.06 96 LEU A C 1
ATOM 733 O O . LEU A 1 96 ? 12.305 -12.867 1.772 1 94.06 96 LEU A O 1
ATOM 737 N N . GLU A 1 97 ? 13.82 -13.367 0.199 1 92.94 97 GLU A N 1
ATOM 738 C CA . GLU A 1 97 ? 13.547 -14.805 0.248 1 92.94 97 GLU A CA 1
ATOM 739 C C . GLU A 1 97 ? 13.852 -15.375 1.628 1 92.94 97 GLU A C 1
ATOM 741 O O . GLU A 1 97 ? 13.102 -16.203 2.143 1 92.94 97 GLU A O 1
ATOM 746 N N . ASP A 1 98 ? 14.914 -14.867 2.168 1 93.44 98 ASP A N 1
ATOM 747 C CA . ASP A 1 98 ? 15.297 -15.32 3.5 1 93.44 98 ASP A CA 1
ATOM 748 C C . ASP A 1 98 ? 14.25 -14.914 4.539 1 93.44 98 ASP A C 1
ATOM 750 O O . ASP A 1 98 ? 13.867 -15.719 5.387 1 93.44 98 ASP A O 1
ATOM 754 N N . ARG A 1 99 ? 13.719 -13.797 4.453 1 93 99 ARG A N 1
ATOM 755 C CA . ARG A 1 99 ? 12.812 -13.258 5.461 1 93 99 ARG A CA 1
ATOM 756 C C . ARG A 1 99 ? 11.406 -13.828 5.293 1 93 99 ARG A C 1
ATOM 758 O O . ARG A 1 99 ? 10.688 -14.023 6.277 1 93 99 ARG A O 1
ATOM 765 N N . LEU A 1 100 ? 11.062 -14.062 4.09 1 91.56 100 LEU A N 1
ATOM 766 C CA . LEU A 1 100 ? 9.727 -14.586 3.816 1 91.56 100 LEU A CA 1
ATOM 767 C C . LEU A 1 100 ? 9.711 -16.109 3.912 1 91.56 100 LEU A C 1
ATOM 769 O O . LEU A 1 100 ? 8.648 -16.719 4 1 91.56 100 LEU A O 1
ATOM 773 N N . GLY A 1 101 ? 10.922 -16.672 3.848 1 87.62 101 GLY A N 1
ATOM 774 C CA . GLY A 1 101 ? 11.023 -18.125 3.891 1 87.62 101 GLY A CA 1
ATOM 775 C C . GLY A 1 101 ? 10.492 -18.797 2.639 1 87.62 101 GLY A C 1
ATOM 776 O O . GLY A 1 101 ? 9.945 -19.891 2.703 1 87.62 101 GLY A O 1
ATOM 777 N N . ARG A 1 102 ? 10.43 -18.109 1.604 1 82.31 102 ARG A N 1
ATOM 778 C CA . ARG A 1 102 ? 9.945 -18.625 0.324 1 82.31 102 ARG A CA 1
ATOM 779 C C . ARG A 1 102 ? 11.008 -18.469 -0.764 1 82.31 102 ARG A C 1
ATOM 781 O O . ARG A 1 102 ? 11.391 -17.344 -1.105 1 82.31 102 ARG A O 1
ATOM 788 N N . PRO A 1 103 ? 11.445 -19.641 -1.276 1 78.5 103 PRO A N 1
ATOM 789 C CA . PRO A 1 103 ? 12.391 -19.547 -2.391 1 78.5 103 PRO A CA 1
ATOM 790 C C . PRO A 1 103 ? 11.695 -19.344 -3.736 1 78.5 103 PRO A C 1
ATOM 792 O O . PRO A 1 103 ? 10.492 -19.578 -3.855 1 78.5 103 PRO A O 1
ATOM 795 N N . GLY A 1 104 ? 12.359 -18.781 -4.711 1 76.06 104 GLY A N 1
ATOM 796 C CA . GLY A 1 104 ? 11.867 -18.688 -6.078 1 76.06 104 GLY A CA 1
ATOM 797 C C . GLY A 1 104 ? 10.891 -17.547 -6.277 1 76.06 104 GLY A C 1
ATOM 798 O O . GLY A 1 104 ? 9.898 -17.688 -7 1 76.06 104 GLY A O 1
ATOM 799 N N . LEU A 1 105 ? 11.039 -16.562 -5.484 1 76 105 LEU A N 1
ATOM 800 C CA . LEU A 1 105 ? 10.148 -15.406 -5.551 1 76 105 LEU A CA 1
ATOM 801 C C . LEU A 1 105 ? 10.367 -14.625 -6.84 1 76 105 LEU A C 1
ATOM 803 O O . LEU A 1 105 ? 9.578 -13.742 -7.176 1 76 105 LEU A O 1
ATOM 807 N N . SER A 1 106 ? 11.43 -15.023 -7.512 1 67.31 106 SER A N 1
ATOM 808 C CA . SER A 1 106 ? 11.641 -14.414 -8.82 1 67.31 106 SER A CA 1
ATOM 809 C C . SER A 1 106 ? 10.82 -15.117 -9.898 1 67.31 106 SER A C 1
ATOM 811 O O . SER A 1 106 ? 10.477 -16.297 -9.758 1 67.31 106 SER A O 1
ATOM 813 N N . GLY A 1 107 ? 10.25 -14.352 -10.789 1 61.75 107 GLY A N 1
ATOM 814 C CA . GLY A 1 107 ? 9.461 -14.891 -11.883 1 61.75 107 GLY A CA 1
ATOM 815 C C . GLY A 1 107 ? 8.141 -14.18 -12.078 1 61.75 107 GLY A C 1
ATOM 816 O O . GLY A 1 107 ? 7.738 -13.367 -11.242 1 61.75 107 GLY A O 1
ATOM 817 N N . PRO A 1 108 ? 7.633 -14.234 -13.211 1 58.03 108 PRO A N 1
ATOM 818 C CA . PRO A 1 108 ? 6.402 -13.508 -13.516 1 58.03 108 PRO A CA 1
ATOM 819 C C . PRO A 1 108 ? 5.262 -13.852 -12.562 1 58.03 108 PRO A C 1
ATOM 821 O O . PRO A 1 108 ? 5.191 -14.969 -12.055 1 58.03 108 PRO A O 1
ATOM 824 N N . PRO A 1 109 ? 4.66 -12.836 -12.109 1 54.53 109 PRO A N 1
ATOM 825 C CA . PRO A 1 109 ? 3.504 -13.125 -11.258 1 54.53 109 PRO A CA 1
ATOM 826 C C . PRO A 1 109 ? 2.596 -14.203 -11.844 1 54.53 109 PRO A C 1
ATOM 828 O O . PRO A 1 109 ? 2.58 -14.406 -13.062 1 54.53 109 PRO A O 1
ATOM 831 N N . PRO A 1 110 ? 1.964 -14.867 -10.914 1 50.59 110 PRO A N 1
ATOM 832 C CA . PRO A 1 110 ? 1.035 -15.852 -11.477 1 50.59 110 PRO A CA 1
ATOM 833 C C . PRO A 1 110 ? 0.015 -15.219 -12.422 1 50.59 110 PRO A C 1
ATOM 835 O O . PRO A 1 110 ? -0.474 -14.117 -12.164 1 50.59 110 PRO A O 1
ATOM 838 N N . GLY A 1 111 ? -0.12 -15.75 -13.695 1 49.03 111 GLY A N 1
ATOM 839 C CA . GLY A 1 111 ? -1.034 -15.32 -14.742 1 49.03 111 GLY A CA 1
ATOM 840 C C . GLY A 1 111 ? -0.347 -14.547 -15.852 1 49.03 111 GLY A C 1
ATOM 841 O O . GLY A 1 111 ? -1.007 -14.031 -16.75 1 49.03 111 GLY A O 1
ATOM 842 N N . SER A 1 112 ? 0.858 -14.109 -15.594 1 52.03 112 SER A N 1
ATOM 843 C CA . SER A 1 112 ? 1.538 -13.516 -16.734 1 52.03 112 SER A CA 1
ATOM 844 C C . SER A 1 112 ? 1.524 -14.453 -17.938 1 52.03 112 SER A C 1
ATOM 846 O O . SER A 1 112 ? 1.732 -15.664 -17.781 1 52.03 112 SER A O 1
ATOM 848 N N . PRO A 1 113 ? 0.875 -13.906 -19.031 1 44.03 113 PRO A N 1
ATOM 849 C CA . PRO A 1 113 ? 0.908 -14.797 -20.188 1 44.03 113 PRO A CA 1
ATOM 850 C C . PRO A 1 113 ? 2.307 -15.336 -20.484 1 44.03 113 PRO A C 1
ATOM 852 O O . PRO A 1 113 ? 3.293 -14.609 -20.344 1 44.03 113 PRO A O 1
ATOM 855 N N . HIS A 1 114 ? 2.414 -16.531 -20.234 1 42.78 114 HIS A N 1
ATOM 856 C CA . HIS A 1 114 ? 3.643 -17.172 -20.688 1 42.78 114 HIS A CA 1
ATOM 857 C C . HIS A 1 114 ? 3.904 -16.875 -22.156 1 42.78 114 HIS A C 1
ATOM 859 O O . HIS A 1 114 ? 3.137 -17.297 -23.031 1 42.78 114 HIS A O 1
ATOM 865 N N . VAL A 1 115 ? 4.578 -15.828 -22.391 1 43.47 115 VAL A N 1
ATOM 866 C CA . VAL A 1 115 ? 4.941 -15.672 -23.797 1 43.47 115 VAL A CA 1
ATOM 867 C C . VAL A 1 115 ? 5.793 -16.859 -24.25 1 43.47 115 VAL A C 1
ATOM 869 O O . VAL A 1 115 ? 6.914 -17.031 -23.781 1 43.47 115 VAL A O 1
ATOM 872 N N . SER A 1 116 ? 5.074 -17.922 -24.562 1 43.16 116 SER A N 1
ATOM 873 C CA . SER A 1 116 ? 5.773 -18.984 -25.25 1 43.16 116 SER A CA 1
ATOM 874 C C . SER A 1 116 ? 6.516 -18.469 -26.484 1 43.16 116 SER A C 1
ATOM 876 O O . SER A 1 116 ? 5.914 -17.828 -27.344 1 43.16 116 SER A O 1
ATOM 878 N N . GLY A 1 117 ? 7.715 -18.125 -26.297 1 42.25 117 GLY A N 1
ATOM 879 C CA . GLY A 1 117 ? 8.578 -17.906 -27.438 1 42.25 117 GLY A CA 1
ATOM 880 C C . GLY A 1 117 ? 8.508 -19.031 -28.453 1 42.25 117 GLY A C 1
ATOM 881 O O . GLY A 1 117 ? 9.062 -20.109 -28.234 1 42.25 117 GLY A O 1
ATOM 882 N N . ARG A 1 118 ? 7.457 -19.156 -29.172 1 41.66 118 ARG A N 1
ATOM 883 C CA . ARG A 1 118 ? 7.508 -20.016 -30.359 1 41.66 118 ARG A CA 1
ATOM 884 C C . ARG A 1 118 ? 8.578 -19.531 -31.328 1 41.66 118 ARG A C 1
ATOM 886 O O . ARG A 1 118 ? 8.492 -18.422 -31.875 1 41.66 118 ARG A O 1
ATOM 893 N N . SER A 1 119 ? 9.742 -20.016 -31.141 1 43.78 119 SER A N 1
ATOM 894 C CA . SER A 1 119 ? 10.758 -20 -32.188 1 43.78 119 SER A CA 1
ATOM 895 C C . SER A 1 119 ? 10.227 -20.578 -33.5 1 43.78 119 SER A C 1
ATOM 897 O O . SER A 1 119 ? 9.977 -21.781 -33.594 1 43.78 119 SER A O 1
ATOM 899 N N . SER A 1 120 ? 9.5 -19.906 -34.312 1 35 120 SER A N 1
ATOM 900 C CA . SER A 1 120 ? 9.352 -20.312 -35.688 1 35 120 SER A CA 1
ATOM 901 C C . SER A 1 120 ? 10.688 -20.297 -36.438 1 35 120 SER A C 1
ATOM 903 O O . SER A 1 120 ? 11.312 -19.25 -36.562 1 35 120 SER A O 1
ATOM 905 N N . ARG A 1 121 ? 11.43 -21.438 -36.75 1 27.69 121 ARG A N 1
ATOM 906 C CA . ARG A 1 121 ? 12.281 -21.719 -37.906 1 27.69 121 ARG A CA 1
ATOM 907 C C . ARG A 1 121 ? 11.438 -21.953 -39.156 1 27.69 121 ARG A C 1
ATOM 909 O O . ARG A 1 121 ? 10.43 -22.656 -39.094 1 27.69 121 ARG A O 1
ATOM 916 N N . MET B 1 1 ? 1.959 67.375 18 1 43.44 1 MET B N 1
ATOM 917 C CA . MET B 1 1 ? 1.466 66.5 16.969 1 43.44 1 MET B CA 1
ATOM 918 C C . MET B 1 1 ? 1.471 65.062 17.453 1 43.44 1 MET B C 1
ATOM 920 O O . MET B 1 1 ? 2.49 64.562 17.938 1 43.44 1 MET B O 1
ATOM 924 N N . PRO B 1 2 ? 0.313 64.5 17.922 1 55.91 2 PRO B N 1
ATOM 925 C CA . PRO B 1 2 ? 0.274 63.188 18.609 1 55.91 2 PRO B CA 1
ATOM 926 C C . PRO B 1 2 ? 0.734 62.031 17.719 1 55.91 2 PRO B C 1
ATOM 928 O O . PRO B 1 2 ? 0.528 62.062 16.5 1 55.91 2 PRO B O 1
ATOM 931 N N . SER B 1 3 ? 1.978 61.5 17.906 1 55.5 3 SER B N 1
ATOM 932 C CA . SER B 1 3 ? 2.494 60.281 17.25 1 55.5 3 SER B CA 1
ATOM 933 C C . SER B 1 3 ? 1.551 59.125 17.453 1 55.5 3 SER B C 1
ATOM 935 O O . SER B 1 3 ? 1.419 58.594 18.562 1 55.5 3 SER B O 1
ATOM 937 N N . THR B 1 4 ? 0.463 59.094 16.656 1 52.53 4 THR B N 1
ATOM 938 C CA . THR B 1 4 ? -0.429 57.938 16.672 1 52.53 4 THR B CA 1
ATOM 939 C C . THR B 1 4 ? 0.357 56.656 16.469 1 52.53 4 THR B C 1
ATOM 941 O O . THR B 1 4 ? 0.996 56.438 15.43 1 52.53 4 THR B O 1
ATOM 944 N N . ASP B 1 5 ? 0.941 56.094 17.484 1 55.25 5 ASP B N 1
ATOM 945 C CA . ASP B 1 5 ? 1.501 54.75 17.453 1 55.25 5 ASP B CA 1
ATOM 946 C C . ASP B 1 5 ? 0.559 53.75 16.75 1 55.25 5 ASP B C 1
ATOM 948 O O . ASP B 1 5 ? -0.491 53.406 17.297 1 55.25 5 ASP B O 1
ATOM 952 N N . VAL B 1 6 ? 0.452 53.844 15.453 1 57.53 6 VAL B N 1
ATOM 953 C CA . VAL B 1 6 ? -0.3 52.875 14.688 1 57.53 6 VAL B CA 1
ATOM 954 C C . VAL B 1 6 ? 0.202 51.469 15.023 1 57.53 6 VAL B C 1
ATOM 956 O O . VAL B 1 6 ? 1.359 51.125 14.75 1 57.53 6 VAL B O 1
ATOM 959 N N . ARG B 1 7 ? -0.305 50.875 16.062 1 58 7 ARG B N 1
ATOM 960 C CA . ARG B 1 7 ? -0.038 49.469 16.312 1 58 7 ARG B CA 1
ATOM 961 C C . ARG B 1 7 ? -0.333 48.625 15.07 1 58 7 ARG B C 1
ATOM 963 O O . ARG B 1 7 ? -1.383 48.781 14.445 1 58 7 ARG B O 1
ATOM 970 N N . PRO B 1 8 ? 0.713 48.031 14.469 1 51.94 8 PRO B N 1
ATOM 971 C CA . PRO B 1 8 ? 0.39 47.188 13.312 1 51.94 8 PRO B CA 1
ATOM 972 C C . PRO B 1 8 ? -0.783 46.25 13.57 1 51.94 8 PRO B C 1
ATOM 974 O O . PRO B 1 8 ? -0.958 45.781 14.703 1 51.94 8 PRO B O 1
ATOM 977 N N . ASP B 1 9 ? -1.843 46.312 12.852 1 51.66 9 ASP B N 1
ATOM 978 C CA . ASP B 1 9 ? -2.951 45.375 12.859 1 51.66 9 ASP B CA 1
ATOM 979 C C . ASP B 1 9 ? -2.439 43.938 12.922 1 51.66 9 ASP B C 1
ATOM 981 O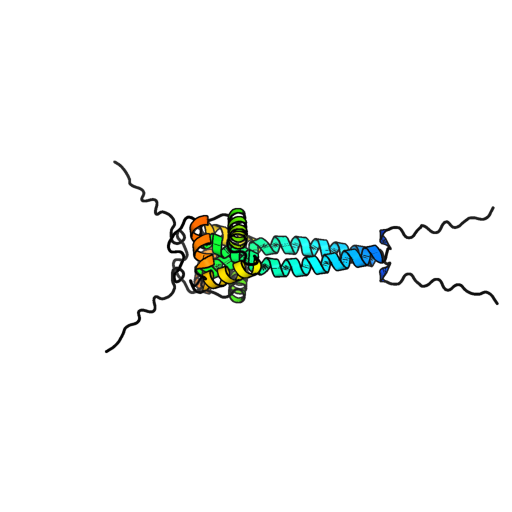 O . ASP B 1 9 ? -1.462 43.594 12.258 1 51.66 9 ASP B O 1
ATOM 985 N N . PRO B 1 10 ? -2.555 43.219 14.117 1 50.78 10 PRO B N 1
ATOM 986 C CA . PRO B 1 10 ? -2.061 41.844 14.047 1 50.78 10 PRO B CA 1
ATOM 987 C C . PRO B 1 10 ? -2.301 41.188 12.688 1 50.78 10 PRO B C 1
ATOM 989 O O . PRO B 1 10 ? -3.424 41.219 12.18 1 50.78 10 PRO B O 1
ATOM 992 N N . GLY B 1 11 ? -1.463 41.219 11.789 1 48.88 11 GLY B N 1
ATOM 993 C CA . GLY B 1 11 ? -1.581 40.594 10.492 1 48.88 11 GLY B CA 1
ATOM 994 C C . GLY B 1 11 ? -2.254 39.219 10.547 1 48.88 11 GLY B C 1
ATOM 995 O O . GLY B 1 11 ? -2.486 38.688 11.633 1 48.88 11 GLY B O 1
ATOM 996 N N . PRO B 1 12 ? -2.934 38.75 9.453 1 52.09 12 PRO B N 1
ATOM 997 C CA . PRO B 1 12 ? -3.738 37.531 9.414 1 52.09 12 PRO B CA 1
ATOM 998 C C . PRO B 1 12 ? -3.037 36.344 10.07 1 52.09 12 PRO B C 1
ATOM 1000 O O . PRO B 1 12 ? -3.678 35.312 10.367 1 52.09 12 PRO B O 1
ATOM 1003 N N . ASP B 1 13 ? -1.772 36.438 10.172 1 53.97 13 ASP B N 1
ATOM 1004 C CA . ASP B 1 13 ? -0.951 35.312 10.617 1 53.97 13 ASP B CA 1
ATOM 1005 C C . ASP B 1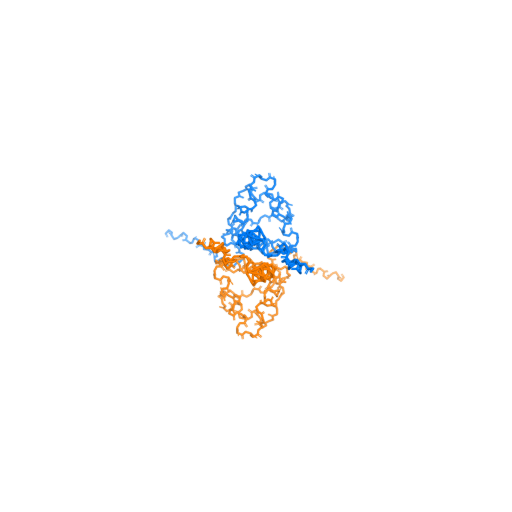 13 ? -1.062 35.125 12.133 1 53.97 13 ASP B C 1
ATOM 1007 O O . ASP B 1 13 ? -0.642 34.094 12.664 1 53.97 13 ASP B O 1
ATOM 1011 N N . SER B 1 14 ? -1.307 36.125 12.836 1 58.75 14 SER B N 1
ATOM 1012 C CA . SER B 1 14 ? -1.405 36.094 14.289 1 58.75 14 SER B CA 1
ATOM 1013 C C . SER B 1 14 ? -2.807 35.688 14.742 1 58.75 14 SER B C 1
ATOM 1015 O O . SER B 1 14 ? -3.205 35.969 15.875 1 58.75 14 SER B O 1
ATOM 1017 N N . ASP B 1 15 ? -3.686 35.312 13.75 1 66.88 15 ASP B N 1
ATOM 1018 C CA . ASP B 1 15 ? -5.129 35.188 13.922 1 66.88 15 ASP B CA 1
ATOM 1019 C C . ASP B 1 15 ? -5.508 33.812 14.445 1 66.88 15 ASP B C 1
ATOM 1021 O O . ASP B 1 15 ? -5.059 32.812 13.922 1 66.88 15 ASP B O 1
ATOM 1025 N N . PRO B 1 16 ? -5.902 33.688 15.75 1 74.25 16 PRO B N 1
ATOM 1026 C CA . PRO B 1 16 ? -6.457 32.438 16.328 1 74.25 16 PRO B CA 1
ATOM 1027 C C . PRO B 1 16 ? -7.23 31.625 15.297 1 74.25 16 PRO B C 1
ATOM 1029 O O . PRO B 1 16 ? -7.207 30.391 15.352 1 74.25 16 PRO B O 1
ATOM 1032 N N . ASP B 1 17 ? -7.766 32.312 14.305 1 81.25 17 ASP B N 1
ATOM 1033 C CA . ASP B 1 17 ? -8.492 31.609 13.25 1 81.25 17 ASP B CA 1
ATOM 1034 C C . ASP B 1 17 ? -7.539 30.828 12.352 1 81.25 17 ASP B C 1
ATOM 1036 O O . ASP B 1 17 ? -7.859 29.719 11.922 1 81.25 17 ASP B O 1
ATOM 1040 N N . GLN B 1 18 ? -6.293 31.516 12.156 1 82.44 18 GLN B N 1
ATOM 1041 C CA . GLN B 1 18 ? -5.312 30.844 11.312 1 82.44 18 GLN B CA 1
ATOM 1042 C C . GLN B 1 18 ? -4.75 29.594 12.008 1 82.44 18 GLN B C 1
ATOM 1044 O O . GLN B 1 18 ? -4.555 28.562 11.375 1 82.44 18 GLN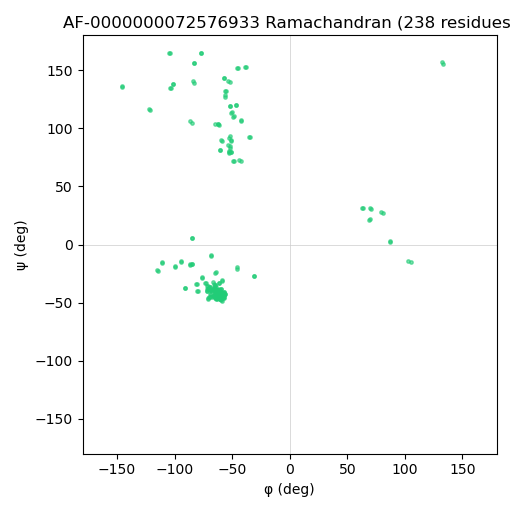 B O 1
ATOM 1049 N N . ILE B 1 19 ? -4.492 29.594 13.305 1 80.44 19 ILE B N 1
ATOM 1050 C CA . ILE B 1 19 ? -3.98 28.484 14.086 1 80.44 19 ILE B CA 1
ATOM 1051 C C . ILE B 1 19 ? -4.992 27.328 14.078 1 80.44 19 ILE B C 1
ATOM 1053 O O . ILE B 1 19 ? -4.629 26.172 13.859 1 80.44 19 ILE B O 1
ATOM 1057 N N . PHE B 1 20 ? -6.258 27.688 14.281 1 83.75 20 PHE B N 1
ATOM 1058 C CA . PHE B 1 20 ? -7.309 26.672 14.281 1 83.75 20 PHE B CA 1
ATOM 1059 C C . PHE B 1 20 ? -7.391 25.984 12.93 1 83.75 20 PHE B C 1
ATOM 1061 O O . PHE B 1 20 ? -7.508 24.75 12.852 1 83.75 20 PHE B O 1
ATOM 1068 N N . ARG B 1 21 ? -7.273 26.719 11.812 1 85.38 21 ARG B N 1
ATOM 1069 C CA . ARG B 1 21 ? -7.328 26.156 10.469 1 85.38 21 ARG B CA 1
ATOM 1070 C C . ARG B 1 21 ? -6.152 25.219 10.219 1 85.38 21 ARG B C 1
ATOM 1072 O O . ARG B 1 21 ? -6.324 24.125 9.648 1 85.38 21 ARG B O 1
ATOM 1079 N N . LEU B 1 22 ? -5.016 25.578 10.711 1 86.25 22 LEU B N 1
ATOM 1080 C CA . LEU B 1 22 ? -3.822 24.766 10.531 1 86.25 22 LEU B CA 1
ATOM 1081 C C . LEU B 1 22 ? -3.902 23.484 11.375 1 86.25 22 LEU B C 1
ATOM 1083 O O . LEU B 1 22 ? -3.494 22.422 10.93 1 86.25 22 LEU B O 1
ATOM 1087 N N . GLN B 1 23 ? -4.398 23.594 12.555 1 83.81 23 GLN B N 1
ATOM 1088 C CA . GLN B 1 23 ? -4.59 22.422 13.406 1 83.81 23 GLN B CA 1
ATOM 1089 C C . GLN B 1 23 ? -5.59 21.453 12.797 1 83.81 23 GLN B C 1
ATOM 1091 O O . GLN B 1 23 ? -5.387 20.234 12.844 1 83.81 23 GLN B O 1
ATOM 1096 N N . GLU B 1 24 ? -6.633 21.953 12.203 1 86.94 24 GLU B N 1
ATOM 1097 C CA . GLU B 1 24 ? -7.602 21.109 11.508 1 86.94 24 GLU B CA 1
ATOM 1098 C C . GLU B 1 24 ? -6.969 20.438 10.289 1 86.94 24 GLU B C 1
ATOM 1100 O O . GLU B 1 24 ? -7.242 19.266 10.016 1 86.94 24 GLU B O 1
ATOM 1105 N N . GLN B 1 25 ? -6.148 21.172 9.672 1 84.25 25 GLN B N 1
ATOM 1106 C CA . GLN B 1 25 ? -5.434 20.609 8.531 1 84.25 25 GLN B CA 1
ATOM 1107 C C . GLN B 1 25 ? -4.512 19.484 8.961 1 84.25 25 GLN B C 1
ATOM 1109 O O . GLN B 1 25 ? -4.438 18.453 8.289 1 84.25 25 GLN B O 1
ATOM 1114 N N . VAL B 1 26 ? -3.812 19.656 10.047 1 82.88 26 VAL B N 1
ATOM 1115 C CA . VAL B 1 26 ? -2.928 18.625 10.586 1 82.88 26 VAL B CA 1
ATOM 1116 C C . VAL B 1 26 ? -3.74 17.391 10.961 1 82.88 26 VAL B C 1
ATOM 1118 O O . VAL B 1 26 ? -3.355 16.266 10.633 1 82.88 26 VAL B O 1
ATOM 1121 N N . ARG B 1 27 ? -4.852 17.594 11.633 1 79.25 27 ARG B N 1
ATOM 1122 C CA . ARG B 1 27 ? -5.719 16.484 12.016 1 79.25 27 ARG B CA 1
ATOM 1123 C C . ARG B 1 27 ? -6.23 15.734 10.789 1 79.25 27 ARG B C 1
ATOM 1125 O O . ARG B 1 27 ? -6.203 14.508 10.75 1 79.25 27 ARG B O 1
ATOM 1132 N N . GLN B 1 28 ? -6.695 16.438 9.812 1 80.56 28 GLN B N 1
ATOM 1133 C CA . GLN B 1 28 ? -7.188 15.844 8.57 1 80.56 28 GLN B CA 1
ATOM 1134 C C . GLN B 1 28 ? -6.082 15.07 7.855 1 80.56 28 GLN B C 1
ATOM 1136 O O . GLN B 1 28 ? -6.312 13.969 7.352 1 80.56 28 GLN B O 1
ATOM 1141 N N . LEU B 1 29 ? -4.93 15.672 7.906 1 77.62 29 LEU B N 1
ATOM 1142 C CA . LEU B 1 29 ? -3.803 15.031 7.238 1 77.62 29 LEU B CA 1
ATOM 1143 C C . LEU B 1 29 ? -3.381 13.766 7.977 1 77.62 29 LEU B C 1
ATOM 1145 O O . LEU B 1 29 ? -3.031 12.766 7.352 1 77.62 29 LEU B O 1
ATOM 1149 N N . LYS B 1 30 ? -3.412 13.781 9.242 1 74.94 30 LYS B N 1
ATOM 1150 C CA . LYS B 1 30 ? -3.102 12.594 10.031 1 74.94 30 LYS B CA 1
ATOM 1151 C C . LYS B 1 30 ? -4.109 11.477 9.758 1 74.94 30 LYS B C 1
ATOM 1153 O O . LYS B 1 30 ? -3.73 10.312 9.617 1 74.94 30 LYS B O 1
ATOM 1158 N N . GLU B 1 31 ? -5.348 11.781 9.711 1 73.5 31 GLU B N 1
ATOM 1159 C CA . GLU B 1 31 ? -6.391 10.82 9.375 1 73.5 31 GLU B CA 1
ATOM 1160 C C . GLU B 1 31 ? -6.23 10.305 7.945 1 73.5 31 GLU B C 1
ATOM 1162 O O . GLU B 1 31 ? -6.434 9.125 7.68 1 73.5 31 GLU B O 1
ATOM 1167 N N . ALA B 1 32 ? -5.902 11.258 7.211 1 73 32 ALA B N 1
ATOM 1168 C CA . ALA B 1 32 ? -5.688 10.898 5.812 1 73 32 ALA B CA 1
ATOM 1169 C C . ALA B 1 32 ? -4.512 9.938 5.664 1 73 32 ALA B C 1
ATOM 1171 O O . ALA B 1 32 ? -4.559 9.008 4.863 1 73 32 ALA B O 1
ATOM 1172 N N . VAL B 1 33 ? -3.572 10.164 6.453 1 70.56 33 VAL B N 1
ATOM 1173 C CA . VAL B 1 33 ? -2.393 9.305 6.41 1 70.56 33 VAL B CA 1
ATOM 1174 C C . VAL B 1 33 ? -2.775 7.883 6.801 1 70.56 33 VAL B C 1
ATOM 1176 O O . VAL B 1 33 ? -2.393 6.922 6.129 1 70.56 33 VAL B O 1
ATOM 1179 N N . VAL B 1 34 ? -3.537 7.695 7.816 1 69.94 34 VAL B N 1
ATOM 1180 C CA . VAL B 1 34 ? -3.951 6.375 8.281 1 69.94 34 VAL B CA 1
ATOM 1181 C C . VAL B 1 34 ? -4.875 5.727 7.254 1 69.94 34 VAL B C 1
ATOM 1183 O O . VAL B 1 34 ? -4.727 4.543 6.938 1 69.94 34 VAL B O 1
ATOM 1186 N N . SER B 1 35 ? -5.781 6.453 6.777 1 73.88 35 SER B N 1
ATOM 1187 C CA . SER B 1 35 ? -6.734 5.949 5.793 1 73.88 35 SER B CA 1
ATOM 1188 C C . SER B 1 35 ? -6.035 5.566 4.492 1 73.88 35 SER B C 1
ATOM 1190 O O . SER B 1 35 ? -6.387 4.566 3.863 1 73.88 35 SER B O 1
ATOM 1192 N N . HIS B 1 36 ? -4.953 6.203 4.414 1 82.81 36 HIS B N 1
ATOM 1193 C CA . HIS B 1 36 ? -4.266 5.973 3.148 1 82.81 36 HIS B CA 1
ATOM 1194 C C . HIS B 1 36 ? -3.41 4.715 3.205 1 82.81 36 HIS B C 1
ATOM 1196 O O . HIS B 1 36 ? -3.215 4.043 2.188 1 82.81 36 HIS B O 1
ATOM 1202 N N . ALA B 1 37 ? -3.148 4.254 4.375 1 89.44 37 ALA B N 1
ATOM 1203 C CA . ALA B 1 37 ? -2.275 3.088 4.469 1 89.44 37 ALA B CA 1
ATOM 1204 C C . ALA B 1 37 ? -2.986 1.831 3.973 1 89.44 37 ALA B C 1
ATOM 1206 O O . ALA B 1 37 ? -2.434 1.071 3.174 1 89.44 37 ALA B O 1
ATOM 1207 N N . VAL B 1 38 ? -4.223 1.602 4.406 1 92.81 38 VAL B N 1
ATOM 1208 C CA . VAL B 1 38 ? -4.98 0.413 4.031 1 92.81 38 VAL B CA 1
ATOM 1209 C C . VAL B 1 38 ? -5.25 0.426 2.527 1 92.81 38 VAL B C 1
ATOM 1211 O O . VAL B 1 38 ? -5.113 -0.6 1.857 1 92.81 38 VAL B O 1
ATOM 1214 N N . VAL B 1 39 ? -5.543 1.519 2.064 1 95 39 VAL B N 1
ATOM 1215 C CA . VAL B 1 39 ? -5.863 1.663 0.649 1 95 39 VAL B CA 1
ATOM 1216 C C . VAL B 1 39 ? -4.602 1.457 -0.19 1 95 39 VAL B C 1
ATOM 1218 O O . VAL B 1 39 ? -4.621 0.713 -1.173 1 95 39 VAL B O 1
ATOM 1221 N N . ASP B 1 40 ? -3.574 2.033 0.2 1 95.75 40 ASP B N 1
ATOM 1222 C CA . ASP B 1 40 ? -2.32 1.899 -0.534 1 95.75 40 ASP B CA 1
ATOM 1223 C C . ASP B 1 40 ? -1.819 0.457 -0.506 1 95.75 40 ASP B C 1
ATOM 1225 O O . ASP B 1 40 ? -1.31 -0.049 -1.508 1 95.75 40 ASP B O 1
ATOM 1229 N N . GLN B 1 41 ? -1.938 -0.146 0.604 1 96.56 41 GLN B N 1
ATOM 1230 C CA . GLN B 1 41 ? -1.567 -1.556 0.678 1 96.56 41 GLN B CA 1
ATOM 1231 C C . GLN B 1 41 ? -2.432 -2.4 -0.253 1 96.56 41 GLN B C 1
ATOM 1233 O O . GLN B 1 41 ? -1.927 -3.291 -0.941 1 96.56 41 GLN B O 1
ATOM 1238 N N . ALA B 1 42 ? -3.678 -2.133 -0.291 1 97.44 42 ALA B N 1
ATOM 1239 C CA . ALA B 1 42 ? -4.57 -2.844 -1.203 1 97.44 42 ALA B CA 1
ATOM 1240 C C . ALA B 1 42 ? -4.156 -2.629 -2.656 1 97.44 42 ALA B C 1
ATOM 1242 O O . ALA B 1 42 ? -4.203 -3.559 -3.465 1 97.44 42 ALA B O 1
ATOM 1243 N N . ILE B 1 43 ? -3.775 -1.478 -2.98 1 97 43 ILE B N 1
ATOM 1244 C CA . ILE B 1 43 ? -3.246 -1.194 -4.309 1 97 43 ILE B CA 1
ATOM 1245 C C . ILE B 1 43 ? -2.047 -2.098 -4.59 1 97 43 ILE B C 1
ATOM 1247 O O . ILE B 1 43 ? -1.93 -2.662 -5.68 1 97 43 ILE B O 1
ATOM 1251 N N . GLY B 1 44 ? -1.166 -2.262 -3.615 1 97.19 44 GLY B N 1
ATOM 1252 C CA . GLY B 1 44 ? -0.035 -3.166 -3.752 1 97.19 44 GLY B CA 1
ATOM 1253 C C . GLY B 1 44 ? -0.446 -4.594 -4.062 1 97.19 44 GLY B C 1
ATOM 1254 O O . GLY B 1 44 ? 0.18 -5.258 -4.887 1 97.19 44 GLY B O 1
ATOM 1255 N N . VAL B 1 45 ? -1.454 -5.004 -3.418 1 95.88 45 VAL B N 1
ATOM 1256 C CA . VAL B 1 45 ? -1.968 -6.352 -3.652 1 95.88 45 VAL B CA 1
ATOM 1257 C C . VAL B 1 45 ? -2.465 -6.469 -5.094 1 95.88 45 VAL B C 1
ATOM 1259 O O . VAL B 1 45 ? -2.168 -7.449 -5.777 1 95.88 45 VAL B O 1
ATOM 1262 N N . VAL B 1 46 ? -3.17 -5.492 -5.547 1 95.44 46 VAL B N 1
ATOM 1263 C CA . VAL B 1 46 ? -3.711 -5.488 -6.902 1 95.44 46 VAL B CA 1
ATOM 1264 C C . VAL B 1 46 ? -2.568 -5.457 -7.918 1 95.44 46 VAL B C 1
ATOM 1266 O O . VAL B 1 46 ? -2.646 -6.098 -8.969 1 95.44 46 VAL B O 1
ATOM 1269 N N . ILE B 1 47 ? -1.54 -4.797 -7.609 1 94.25 47 ILE B N 1
ATOM 1270 C CA . ILE B 1 47 ? -0.361 -4.742 -8.469 1 94.25 47 ILE B CA 1
ATOM 1271 C C . ILE B 1 47 ? 0.257 -6.133 -8.586 1 94.25 47 ILE B C 1
ATOM 1273 O O . ILE B 1 47 ? 0.527 -6.605 -9.695 1 94.25 47 ILE B O 1
ATOM 1277 N N . ALA B 1 48 ? 0.385 -6.766 -7.527 1 92.69 48 ALA B N 1
ATOM 1278 C CA . ALA B 1 48 ? 1.048 -8.07 -7.484 1 92.69 48 ALA B CA 1
ATOM 1279 C C . ALA B 1 48 ? 0.206 -9.133 -8.18 1 92.69 48 ALA B C 1
ATOM 1281 O O . ALA B 1 48 ? 0.734 -9.961 -8.922 1 92.69 48 ALA B O 1
ATOM 1282 N N . LEU B 1 49 ? -1.07 -9.016 -8.016 1 88.06 49 LEU B N 1
ATOM 1283 C CA . LEU B 1 49 ? -1.914 -10.102 -8.5 1 88.06 49 LEU B CA 1
ATOM 1284 C C . LEU B 1 49 ? -2.52 -9.75 -9.859 1 88.06 49 LEU B C 1
ATOM 1286 O O . LEU B 1 49 ? -2.957 -10.633 -10.594 1 88.06 49 LEU B O 1
ATOM 1290 N N . GLY B 1 50 ? -2.516 -8.492 -10.141 1 88.94 50 GLY B N 1
ATOM 1291 C CA . GLY B 1 50 ? -3.129 -8.07 -11.383 1 88.94 50 GLY B CA 1
ATOM 1292 C C . GLY B 1 50 ? -2.123 -7.559 -12.398 1 88.94 50 GLY B C 1
ATOM 1293 O O . GLY B 1 50 ? -2.457 -7.371 -13.57 1 88.94 50 GLY B O 1
ATOM 1294 N N . GLY B 1 51 ? -0.947 -7.277 -11.93 1 88.69 51 GLY B N 1
ATOM 1295 C CA . GLY B 1 51 ? 0.084 -6.801 -12.836 1 88.69 51 GLY B CA 1
ATOM 1296 C C . GLY B 1 51 ? -0.179 -5.398 -13.352 1 88.69 51 GLY B C 1
ATOM 1297 O O . GLY B 1 51 ? 0.122 -5.09 -14.508 1 88.69 51 GLY B O 1
ATOM 1298 N N . VAL B 1 52 ? -0.792 -4.625 -12.617 1 9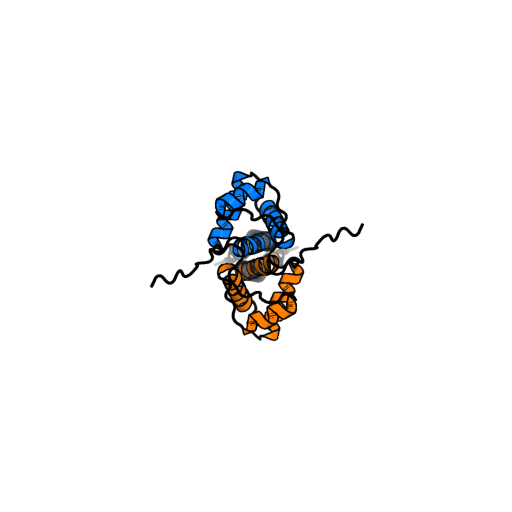1.56 52 VAL B N 1
ATOM 1299 C CA . VAL B 1 52 ? -1.193 -3.289 -13.047 1 91.56 52 VAL B CA 1
ATOM 1300 C C . VAL B 1 52 ? -0.275 -2.244 -12.422 1 91.56 52 VAL B C 1
ATOM 1302 O O . VAL B 1 52 ? 0.495 -2.555 -11.508 1 91.56 52 VAL B O 1
ATOM 1305 N N . THR B 1 53 ? -0.303 -1.029 -12.945 1 92.75 53 THR B N 1
ATOM 1306 C CA . THR B 1 53 ? 0.429 0.087 -12.359 1 92.75 53 THR B CA 1
ATOM 1307 C C . THR B 1 53 ? -0.3 0.625 -11.133 1 92.75 53 THR B C 1
ATOM 1309 O O . THR B 1 53 ? -1.486 0.35 -10.938 1 92.75 53 THR B O 1
ATOM 1312 N N . PRO B 1 54 ? 0.377 1.424 -10.312 1 92.31 54 PRO B N 1
ATOM 1313 C CA . PRO B 1 54 ? -0.277 2.008 -9.141 1 92.31 54 PRO B CA 1
ATOM 1314 C C . PRO B 1 54 ? -1.504 2.842 -9.5 1 92.31 54 PRO B C 1
ATOM 1316 O O . PRO B 1 54 ? -2.543 2.734 -8.844 1 92.31 54 PRO B O 1
ATOM 1319 N N . ASP B 1 55 ? -1.362 3.582 -10.531 1 90.5 55 ASP B N 1
ATOM 1320 C CA . ASP B 1 55 ? -2.496 4.395 -10.969 1 90.5 55 ASP B CA 1
ATOM 1321 C C . ASP B 1 55 ? -3.67 3.514 -11.391 1 90.5 55 ASP B C 1
ATOM 1323 O O . ASP B 1 55 ? -4.82 3.797 -11.047 1 90.5 55 ASP B O 1
ATOM 1327 N N . GLU B 1 56 ? -3.412 2.508 -12.094 1 93.69 56 GLU B N 1
ATOM 1328 C CA . GLU B 1 56 ? -4.449 1.563 -12.5 1 93.69 56 GLU B CA 1
ATOM 1329 C C . GLU B 1 56 ? -5.051 0.852 -11.289 1 93.69 56 GLU B C 1
ATOM 1331 O O . GLU B 1 56 ? -6.262 0.627 -11.234 1 93.69 56 GLU B O 1
ATOM 1336 N N . GLY B 1 57 ? -4.188 0.533 -10.383 1 96.06 57 GLY B N 1
ATOM 1337 C CA . GLY B 1 57 ? -4.668 -0.104 -9.164 1 96.06 57 GLY B CA 1
ATOM 1338 C C . GLY B 1 57 ? -5.656 0.752 -8.391 1 96.06 57 GLY B C 1
ATOM 1339 O O . GLY B 1 57 ? -6.664 0.25 -7.895 1 96.06 57 GLY B O 1
ATOM 1340 N N . TRP B 1 58 ? -5.391 1.953 -8.383 1 94.44 58 TRP B N 1
ATOM 1341 C CA . TRP B 1 58 ? -6.297 2.906 -7.754 1 94.44 58 TRP B CA 1
ATOM 1342 C C . TRP B 1 58 ? -7.645 2.932 -8.461 1 94.44 58 TRP B C 1
ATOM 1344 O O . TRP B 1 58 ? -8.695 2.9 -7.82 1 94.44 58 TRP B O 1
ATOM 1354 N N . ILE B 1 59 ? -7.594 2.963 -9.719 1 93.62 59 ILE B N 1
ATOM 1355 C CA . ILE B 1 59 ? -8.812 3.004 -10.516 1 93.62 59 ILE B CA 1
ATOM 1356 C C . ILE B 1 59 ? -9.625 1.736 -10.281 1 93.62 59 ILE B C 1
ATOM 1358 O O . ILE B 1 59 ? -10.852 1.799 -10.133 1 93.62 59 ILE B O 1
ATOM 1362 N N . VAL B 1 60 ? -8.938 0.617 -10.195 1 95.81 60 VAL B N 1
ATOM 1363 C CA . VAL B 1 60 ? -9.602 -0.664 -9.961 1 95.81 60 VAL B CA 1
ATOM 1364 C C . VAL B 1 60 ? -10.344 -0.625 -8.633 1 95.81 60 VAL B C 1
ATOM 1366 O O . VAL B 1 60 ? -11.523 -0.989 -8.562 1 95.81 60 VAL B O 1
ATOM 1369 N N . LEU B 1 61 ? -9.711 -0.151 -7.598 1 96.25 61 LEU B N 1
ATOM 1370 C CA . LEU B 1 61 ? -10.344 -0.095 -6.285 1 96.25 61 LEU B CA 1
ATOM 1371 C C . LEU B 1 61 ? -11.555 0.831 -6.305 1 96.25 61 LEU B C 1
ATOM 1373 O O . LEU B 1 61 ? -12.609 0.495 -5.758 1 96.25 61 LEU B O 1
ATOM 1377 N N . LYS B 1 62 ? -11.414 1.896 -6.918 1 94.56 62 LYS B N 1
ATOM 1378 C CA . LYS B 1 62 ? -12.508 2.859 -7.02 1 94.56 62 LYS B CA 1
ATOM 1379 C C . LYS B 1 62 ? -13.711 2.256 -7.746 1 94.56 62 LYS B C 1
ATOM 1381 O O . LYS B 1 62 ? -14.852 2.408 -7.305 1 94.56 62 LYS B O 1
ATOM 1386 N N . GLU B 1 63 ? -13.43 1.594 -8.781 1 95.56 63 GLU B N 1
ATOM 1387 C CA . GLU B 1 63 ? -14.5 1.01 -9.586 1 95.56 63 GLU B CA 1
ATOM 1388 C C . GLU B 1 63 ? -15.195 -0.118 -8.828 1 95.56 63 GLU B C 1
ATOM 1390 O O . GLU B 1 63 ? -16.422 -0.242 -8.891 1 95.56 63 GLU B O 1
ATOM 1395 N N . VAL B 1 64 ? -14.43 -0.906 -8.195 1 96.75 64 VAL B N 1
ATOM 1396 C CA . VAL B 1 64 ? -15.023 -1.957 -7.383 1 96.75 64 VAL B CA 1
ATOM 1397 C C . VAL B 1 64 ? -15.953 -1.338 -6.34 1 96.75 64 VAL B C 1
ATOM 1399 O O . VAL B 1 64 ? -17.078 -1.807 -6.141 1 96.75 64 VAL B O 1
ATOM 1402 N N . SER B 1 65 ? -15.453 -0.356 -5.738 1 96.81 65 SER B N 1
ATOM 1403 C CA . SER B 1 65 ? -16.25 0.342 -4.742 1 96.81 65 SER B CA 1
ATOM 1404 C C . SER B 1 65 ? -17.547 0.884 -5.355 1 96.81 65 SER B C 1
ATOM 1406 O O . SER B 1 65 ? -18.625 0.709 -4.793 1 96.81 65 SER B O 1
ATOM 1408 N N . GLN B 1 66 ? -17.438 1.512 -6.418 1 94.25 66 GLN B N 1
ATOM 1409 C CA . GLN B 1 66 ? -18.562 2.156 -7.082 1 94.25 66 GLN B CA 1
ATOM 1410 C C . GLN B 1 66 ? -19.578 1.126 -7.574 1 94.25 66 GLN B C 1
ATOM 1412 O O . GLN B 1 66 ? -20.781 1.299 -7.395 1 94.25 66 GLN B O 1
ATOM 1417 N N . HIS B 1 67 ? -19.125 0.075 -8.156 1 95.88 67 HIS B N 1
ATOM 1418 C CA . HIS B 1 67 ? -20 -0.924 -8.758 1 95.88 67 HIS B CA 1
ATOM 1419 C C . HIS B 1 67 ? -20.703 -1.755 -7.684 1 95.88 67 HIS B C 1
ATOM 1421 O O . HIS B 1 67 ? -21.828 -2.221 -7.887 1 95.88 67 HIS B O 1
ATOM 1427 N N . THR B 1 68 ? -19.984 -1.934 -6.629 1 96.19 68 THR B N 1
ATOM 1428 C CA . THR B 1 68 ? -20.562 -2.771 -5.578 1 96.19 68 THR B CA 1
ATOM 1429 C C . THR B 1 68 ? -21.281 -1.917 -4.535 1 96.19 68 THR B C 1
ATOM 1431 O O . THR B 1 68 ? -21.969 -2.445 -3.668 1 96.19 68 THR B O 1
ATOM 1434 N N . ASN B 1 69 ? -21.031 -0.65 -4.551 1 96.31 69 ASN B N 1
ATOM 1435 C CA . ASN B 1 69 ? -21.562 0.277 -3.555 1 96.31 69 ASN B CA 1
ATOM 1436 C C . ASN B 1 69 ? -21.031 -0.031 -2.16 1 96.31 69 ASN B C 1
ATOM 1438 O O . ASN B 1 69 ? -21.781 -0.009 -1.184 1 96.31 69 ASN B O 1
ATOM 1442 N N . ILE B 1 70 ? -19.859 -0.523 -2.088 1 95.75 70 ILE B N 1
ATOM 1443 C CA . ILE B 1 70 ? -19.109 -0.721 -0.855 1 95.75 70 ILE B CA 1
ATOM 1444 C C . ILE B 1 70 ? -18.078 0.396 -0.694 1 95.75 70 ILE B C 1
ATOM 1446 O O . ILE B 1 70 ? -17.438 0.795 -1.664 1 95.75 70 ILE B O 1
ATOM 1450 N N . LYS B 1 71 ? -17.969 0.865 0.498 1 94.38 71 LYS B N 1
ATOM 1451 C CA . LYS B 1 71 ? -17 1.915 0.762 1 94.38 71 LYS B CA 1
ATOM 1452 C C . LYS B 1 71 ? -15.594 1.473 0.359 1 94.38 71 LYS B C 1
ATOM 1454 O O . LYS B 1 71 ? -15.203 0.328 0.6 1 94.38 71 LYS B O 1
ATOM 1459 N N . LEU B 1 72 ? -14.883 2.424 -0.15 1 93.94 72 LEU B N 1
ATOM 1460 C CA . LEU B 1 72 ? -13.539 2.168 -0.665 1 93.94 72 LEU B CA 1
ATOM 1461 C C . LEU B 1 72 ? -12.656 1.536 0.406 1 93.94 72 LEU B C 1
ATOM 1463 O O . LEU B 1 72 ? -11.914 0.593 0.127 1 93.94 72 LEU B O 1
ATOM 1467 N N . ARG B 1 73 ? -12.727 1.997 1.584 1 92.44 73 ARG B N 1
ATOM 1468 C CA . ARG B 1 73 ? -11.914 1.45 2.668 1 92.44 73 ARG B CA 1
ATOM 1469 C C . ARG B 1 73 ? -12.258 -0.014 2.922 1 92.44 73 ARG B C 1
ATOM 1471 O O . ARG B 1 73 ? -11.367 -0.827 3.188 1 92.44 73 ARG B O 1
ATOM 1478 N N . ASN B 1 74 ? -13.469 -0.365 2.863 1 95.06 74 ASN B N 1
ATOM 1479 C CA . ASN B 1 74 ? -13.914 -1.743 3.055 1 95.06 74 ASN B CA 1
ATOM 1480 C C . ASN B 1 74 ? -13.461 -2.639 1.903 1 95.06 74 ASN B C 1
ATOM 1482 O O . ASN B 1 74 ? -13.062 -3.783 2.121 1 95.06 74 ASN B O 1
ATOM 1486 N N . VAL B 1 75 ? -13.531 -2.088 0.72 1 96.62 75 VAL B N 1
ATOM 1487 C CA . VAL B 1 75 ? -13.008 -2.797 -0.442 1 96.62 75 VAL B CA 1
ATOM 1488 C C . VAL B 1 75 ? -11.516 -3.064 -0.251 1 96.62 75 VAL B C 1
ATOM 1490 O O . VAL B 1 75 ? -11.039 -4.18 -0.492 1 96.62 75 VAL B O 1
ATOM 1493 N N . ALA B 1 76 ? -10.867 -2.043 0.192 1 96.88 76 ALA B N 1
ATOM 1494 C CA . ALA B 1 76 ? -9.43 -2.164 0.414 1 96.88 76 ALA B CA 1
ATOM 1495 C C . ALA B 1 76 ? -9.117 -3.246 1.443 1 96.88 76 ALA B C 1
ATOM 1497 O O . ALA B 1 76 ? -8.219 -4.062 1.243 1 96.88 76 ALA B O 1
ATOM 1498 N N . GLU B 1 77 ? -9.852 -3.279 2.482 1 95.69 77 GLU B N 1
ATOM 1499 C CA . GLU B 1 77 ? -9.664 -4.293 3.516 1 95.69 77 GLU B CA 1
ATOM 1500 C C . GLU B 1 77 ? -9.898 -5.695 2.963 1 95.69 77 GLU B C 1
ATOM 1502 O O . GLU B 1 77 ? -9.148 -6.625 3.27 1 95.69 77 GLU B O 1
ATOM 1507 N N . ALA B 1 78 ? -10.898 -5.852 2.213 1 96.12 78 ALA B N 1
ATOM 1508 C CA . ALA B 1 78 ? -11.203 -7.141 1.595 1 96.12 78 ALA B CA 1
ATOM 1509 C C . ALA B 1 78 ? -10.07 -7.586 0.672 1 96.12 78 ALA B C 1
ATOM 1511 O O . ALA B 1 78 ? -9.711 -8.766 0.645 1 96.12 78 ALA B O 1
ATOM 1512 N N . ILE B 1 79 ? -9.562 -6.68 0.006 1 96 79 ILE B N 1
ATOM 1513 C CA . ILE B 1 79 ? -8.477 -6.965 -0.92 1 96 79 ILE B CA 1
ATOM 1514 C C . ILE B 1 79 ? -7.227 -7.371 -0.138 1 96 79 ILE B C 1
ATOM 1516 O O . ILE B 1 79 ? -6.488 -8.266 -0.555 1 96 79 ILE B O 1
ATOM 1520 N N . LEU B 1 80 ? -7.043 -6.723 0.91 1 95.19 80 LEU B N 1
ATOM 1521 C CA . LEU B 1 80 ? -5.906 -7.082 1.751 1 95.19 80 LEU B CA 1
ATOM 1522 C C . LEU B 1 80 ? -6.051 -8.508 2.279 1 95.19 80 LEU B C 1
ATOM 1524 O O . LEU B 1 80 ? -5.078 -9.266 2.301 1 95.19 80 LEU B O 1
ATOM 1528 N N . ILE B 1 81 ? -7.207 -8.867 2.684 1 93.06 81 ILE B N 1
ATOM 1529 C CA . ILE B 1 81 ? -7.477 -10.227 3.152 1 93.06 81 ILE B CA 1
ATOM 1530 C C . ILE B 1 81 ? -7.258 -11.219 2.014 1 93.06 81 ILE B C 1
ATOM 1532 O O . ILE B 1 81 ? -6.633 -12.266 2.207 1 93.06 81 ILE B O 1
ATOM 1536 N N . TRP B 1 82 ? -7.719 -10.859 0.923 1 93.06 82 TRP B N 1
ATOM 1537 C CA . TRP B 1 82 ? -7.523 -11.672 -0.27 1 93.06 82 TRP B CA 1
ATOM 1538 C C . TRP B 1 82 ? -6.039 -11.898 -0.539 1 93.06 82 TRP B C 1
ATOM 1540 O O . TRP B 1 82 ? -5.609 -13.023 -0.801 1 93.06 82 TRP B O 1
ATOM 1550 N N . GLY B 1 83 ? -5.281 -10.875 -0.442 1 91.81 83 GLY B N 1
ATOM 1551 C CA . GLY B 1 83 ? -3.846 -10.977 -0.661 1 91.81 83 GLY B CA 1
ATOM 1552 C C . GLY B 1 83 ? -3.168 -11.953 0.282 1 91.81 83 GLY B C 1
ATOM 1553 O O . GLY B 1 83 ? -2.203 -12.625 -0.096 1 91.81 83 GLY B O 1
ATOM 1554 N N . ARG B 1 84 ? -3.729 -12.039 1.438 1 89.69 84 ARG B N 1
ATOM 1555 C CA . ARG B 1 84 ? -3.109 -12.883 2.457 1 89.69 84 ARG B CA 1
ATOM 1556 C C . ARG B 1 84 ? -3.652 -14.305 2.4 1 89.69 84 ARG B C 1
ATOM 1558 O O . ARG B 1 84 ? -2.902 -15.266 2.568 1 89.69 84 ARG B O 1
ATOM 1565 N N . THR B 1 85 ? -4.938 -14.422 2.127 1 88.38 85 THR B N 1
ATOM 1566 C CA . THR B 1 85 ? -5.598 -15.703 2.355 1 88.38 85 THR B CA 1
ATOM 1567 C C . THR B 1 85 ? -6.07 -16.312 1.039 1 88.38 85 THR B C 1
ATOM 1569 O O . THR B 1 85 ? -6.375 -17.5 0.974 1 88.38 85 THR B O 1
ATOM 1572 N N . GLY B 1 86 ? -6.23 -15.5 0.108 1 88.5 86 GLY B N 1
ATOM 1573 C CA . GLY B 1 86 ? -6.785 -15.961 -1.154 1 88.5 86 GLY B CA 1
ATOM 1574 C C . GLY B 1 86 ? -8.305 -15.93 -1.188 1 88.5 86 GLY B C 1
ATOM 1575 O O . GLY B 1 86 ? -8.914 -16.312 -2.186 1 88.5 86 GLY B O 1
ATOM 1576 N N . VAL B 1 87 ? -8.875 -15.438 -0.104 1 89.88 87 VAL B N 1
ATOM 1577 C CA . VAL B 1 87 ? -10.328 -15.406 -0.011 1 89.88 87 VAL B CA 1
ATOM 1578 C C . VAL B 1 87 ? -10.836 -13.984 -0.243 1 89.88 87 VAL B C 1
ATOM 1580 O O . VAL B 1 87 ? -10.305 -13.031 0.329 1 89.88 87 VAL B O 1
ATOM 1583 N N . ILE B 1 88 ? -11.859 -13.891 -1.046 1 91.31 88 ILE B N 1
ATOM 1584 C CA . ILE B 1 88 ? -12.453 -12.594 -1.364 1 91.31 88 ILE B CA 1
ATOM 1585 C C . ILE B 1 88 ? -13.961 -12.75 -1.552 1 91.31 88 ILE B C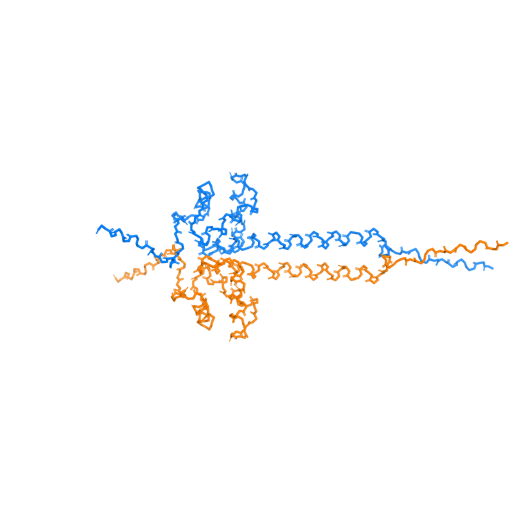 1
ATOM 1587 O O . ILE B 1 88 ? -14.422 -13.727 -2.146 1 91.31 88 ILE B O 1
ATOM 1591 N N . PRO B 1 89 ? -14.664 -11.812 -0.976 1 94.19 89 PRO B N 1
ATOM 1592 C CA . PRO B 1 89 ? -16.109 -11.891 -1.216 1 94.19 89 PRO B CA 1
ATOM 1593 C C . PRO B 1 89 ? -16.453 -11.961 -2.701 1 94.19 89 PRO B C 1
ATOM 1595 O O . PRO B 1 89 ? -15.867 -11.242 -3.514 1 94.19 89 PRO B O 1
ATOM 1598 N N . PRO B 1 90 ? -17.453 -12.797 -2.986 1 93.19 90 PRO B N 1
ATOM 1599 C CA . PRO B 1 90 ? -17.766 -13.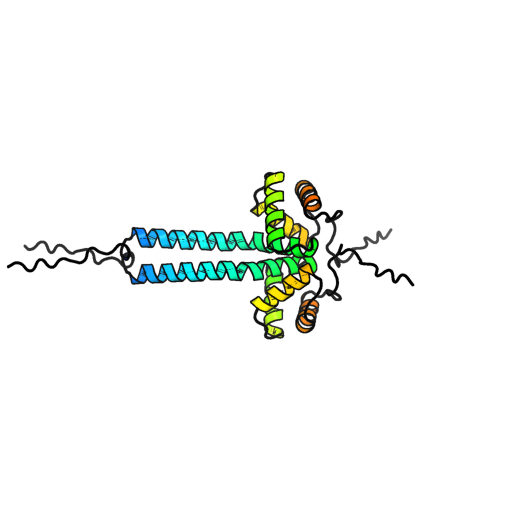039 -4.398 1 93.19 90 PRO B CA 1
ATOM 1600 C C . PRO B 1 90 ? -18.188 -11.766 -5.133 1 93.19 90 PRO B C 1
ATOM 1602 O O . PRO B 1 90 ? -17.891 -11.609 -6.32 1 93.19 90 PRO B O 1
ATOM 1605 N N . GLU B 1 91 ? -18.875 -10.836 -4.418 1 94.56 91 GLU B N 1
ATOM 1606 C CA . GLU B 1 91 ? -19.344 -9.609 -5.074 1 94.56 91 GLU B CA 1
ATOM 1607 C C . GLU B 1 91 ? -18.172 -8.742 -5.508 1 94.56 91 GLU B C 1
ATOM 1609 O O . GLU B 1 91 ? -18.25 -8.055 -6.531 1 94.56 91 GLU B O 1
ATOM 1614 N N . ILE B 1 92 ? -17.172 -8.781 -4.758 1 95.62 92 ILE B N 1
ATOM 1615 C CA . ILE B 1 92 ? -15.977 -8.008 -5.082 1 95.62 92 ILE B CA 1
ATOM 1616 C C . ILE B 1 92 ? -15.156 -8.742 -6.141 1 95.62 92 ILE B C 1
ATOM 1618 O O . ILE B 1 92 ? -14.633 -8.117 -7.07 1 95.62 92 ILE B O 1
ATOM 1622 N N . LEU B 1 93 ? -15.109 -9.961 -5.98 1 93.44 93 LEU B N 1
ATOM 1623 C CA . LEU B 1 93 ? -14.32 -10.805 -6.875 1 93.44 93 LEU B CA 1
ATOM 1624 C C . LEU B 1 93 ? -14.781 -10.648 -8.32 1 93.44 93 LEU B C 1
ATOM 1626 O O . LEU B 1 93 ? -13.961 -10.516 -9.227 1 93.44 93 LEU B O 1
ATOM 1630 N N . THR B 1 94 ? -16.047 -10.656 -8.453 1 93.81 94 THR B N 1
ATOM 1631 C CA . THR B 1 94 ? -16.609 -10.57 -9.797 1 93.81 94 THR B CA 1
ATOM 1632 C C . THR B 1 94 ? -16.188 -9.273 -10.484 1 93.81 94 THR B C 1
ATOM 1634 O O . THR B 1 94 ? -15.758 -9.297 -11.641 1 93.81 94 THR B O 1
ATOM 1637 N N . VAL B 1 95 ? -16.25 -8.211 -9.812 1 94.75 95 VAL B N 1
ATOM 1638 C CA . VAL B 1 95 ? -15.906 -6.906 -10.367 1 94.75 95 VAL B CA 1
ATOM 1639 C C . VAL B 1 95 ? -14.398 -6.812 -10.562 1 94.75 95 VAL B C 1
ATOM 1641 O O . VAL B 1 95 ? -13.93 -6.301 -11.586 1 94.75 95 VAL B O 1
ATOM 1644 N N . LEU B 1 96 ? -13.672 -7.336 -9.672 1 94.12 96 LEU B N 1
ATOM 1645 C CA . LEU B 1 96 ? -12.211 -7.32 -9.727 1 94.12 96 LEU B CA 1
ATOM 1646 C C . LEU B 1 96 ? -11.703 -8.102 -10.938 1 94.12 96 LEU B C 1
ATOM 1648 O O . LEU B 1 96 ? -10.836 -7.629 -11.664 1 94.12 96 LEU B O 1
ATOM 1652 N N . GLU B 1 97 ? -12.242 -9.281 -11.141 1 93 97 GLU B N 1
ATOM 1653 C CA . GLU B 1 97 ? -11.852 -10.117 -12.266 1 93 97 GLU B CA 1
ATOM 1654 C C . GLU B 1 97 ? -12.164 -9.43 -13.594 1 93 97 GLU B C 1
ATOM 1656 O O . GLU B 1 97 ? -11.367 -9.5 -14.531 1 93 97 GLU B O 1
ATOM 1661 N N . ASP B 1 98 ? -13.281 -8.781 -13.578 1 93.5 98 ASP B N 1
ATOM 1662 C CA . ASP B 1 98 ? -13.68 -8.062 -14.789 1 93.5 98 ASP B CA 1
ATOM 1663 C C . ASP B 1 98 ? -12.711 -6.918 -15.086 1 93.5 98 ASP B C 1
ATOM 1665 O O . ASP B 1 98 ? -12.289 -6.738 -16.234 1 93.5 98 ASP B O 1
ATOM 1669 N N . ARG B 1 99 ? -12.258 -6.246 -14.141 1 92.94 99 ARG B N 1
ATOM 1670 C CA . ARG B 1 99 ? -11.438 -5.055 -14.32 1 92.94 99 ARG B CA 1
ATOM 1671 C C . ARG B 1 99 ? -9.984 -5.43 -14.594 1 92.94 99 ARG B C 1
ATOM 1673 O O . ARG B 1 99 ? -9.281 -4.734 -15.336 1 92.94 99 ARG B O 1
ATOM 1680 N N . LEU B 1 100 ? -9.57 -6.492 -13.992 1 91.69 100 LEU B N 1
ATOM 1681 C CA . LEU B 1 100 ? -8.188 -6.926 -14.172 1 91.69 100 LEU B CA 1
ATOM 1682 C C . LEU B 1 100 ? -8.055 -7.805 -15.406 1 91.69 100 LEU B C 1
ATOM 1684 O O . LEU B 1 100 ? -6.938 -8.031 -15.891 1 91.69 100 LEU B O 1
ATOM 1688 N N . GLY B 1 101 ? -9.203 -8.289 -15.859 1 87.69 101 GLY B N 1
ATOM 1689 C CA . GLY B 1 101 ? -9.188 -9.18 -17.016 1 87.69 101 GLY B CA 1
ATOM 1690 C C . GLY B 1 101 ? -8.555 -10.523 -16.719 1 87.69 101 GLY B C 1
ATOM 1691 O O . GLY B 1 101 ? -7.93 -11.125 -17.594 1 87.69 101 GLY B O 1
ATOM 1692 N N . ARG B 1 102 ? -8.5 -10.891 -15.539 1 82.5 102 ARG B N 1
ATOM 1693 C CA . ARG B 1 102 ? -7.926 -12.156 -15.094 1 82.5 102 ARG B CA 1
ATOM 1694 C C . ARG B 1 102 ? -8.953 -12.984 -14.336 1 82.5 102 ARG B C 1
ATOM 1696 O O . ARG B 1 102 ? -9.422 -12.578 -13.266 1 82.5 102 ARG B O 1
ATOM 1703 N N . PRO B 1 103 ? -9.281 -14.156 -14.938 1 78.56 103 PRO B N 1
ATOM 1704 C CA . PRO B 1 103 ? -10.195 -15.039 -14.203 1 78.56 103 PRO B CA 1
ATOM 1705 C C . PRO B 1 103 ? -9.477 -15.898 -13.164 1 78.56 103 PRO B C 1
ATOM 1707 O O . PRO B 1 103 ? -8.25 -16.031 -13.211 1 78.56 103 PRO B O 1
ATOM 1710 N N . GLY B 1 104 ? -10.148 -16.375 -12.141 1 76.38 104 GLY B N 1
ATOM 1711 C CA . GLY B 1 104 ? -9.633 -17.328 -11.18 1 76.38 104 GLY B CA 1
ATOM 1712 C C . GLY B 1 104 ? -8.742 -16.688 -10.125 1 76.38 104 GLY B C 1
ATOM 1713 O O . GLY B 1 104 ? -7.723 -17.25 -9.734 1 76.38 104 GLY B O 1
ATOM 1714 N N . LEU B 1 105 ? -9 -15.469 -9.867 1 76.31 105 LEU B N 1
ATOM 1715 C CA . LEU B 1 105 ? -8.211 -14.719 -8.891 1 76.31 105 LEU B CA 1
ATOM 1716 C C . LEU B 1 105 ? -8.445 -15.242 -7.48 1 76.31 105 LEU B C 1
ATOM 1718 O O . LEU B 1 105 ? -7.727 -14.875 -6.551 1 76.31 105 LEU B O 1
ATOM 1722 N N . SER B 1 106 ? -9.43 -16.109 -7.418 1 67.69 106 SER B N 1
ATOM 1723 C CA . SER B 1 106 ? -9.641 -16.75 -6.129 1 67.69 106 SER B CA 1
ATOM 1724 C C . SER B 1 106 ? -8.719 -17.953 -5.957 1 67.69 106 SER B C 1
ATOM 1726 O O . SER B 1 106 ? -8.281 -18.562 -6.941 1 67.69 106 SER B O 1
ATOM 1728 N N . GLY B 1 107 ? -8.195 -18.141 -4.777 1 62.5 107 GLY B N 1
ATOM 1729 C CA . GLY B 1 107 ? -7.32 -19.25 -4.477 1 62.5 107 GLY B CA 1
ATOM 1730 C C . GLY B 1 107 ? -6.059 -18.844 -3.74 1 62.5 107 GLY B C 1
ATOM 1731 O O . GLY B 1 107 ? -5.766 -17.656 -3.613 1 62.5 107 GLY B O 1
ATOM 1732 N N . PRO B 1 108 ? -5.488 -19.734 -3.072 1 58.62 108 PRO B N 1
ATOM 1733 C CA . PRO B 1 108 ? -4.309 -19.406 -2.264 1 58.62 108 PRO B CA 1
ATOM 1734 C C . PRO B 1 108 ? -3.189 -18.766 -3.08 1 58.62 108 PRO B C 1
ATOM 1736 O O . PRO B 1 108 ? -3.045 -19.062 -4.27 1 58.62 108 PRO B O 1
ATOM 1739 N N . PRO B 1 109 ? -2.697 -17.719 -2.545 1 54.81 109 PRO B N 1
ATOM 1740 C CA . PRO B 1 109 ? -1.562 -17.125 -3.254 1 54.81 109 PRO B CA 1
ATOM 1741 C C . PRO B 1 109 ? -0.535 -18.172 -3.701 1 54.81 109 PRO B C 1
ATOM 1743 O O . PRO B 1 109 ? -0.446 -19.25 -3.111 1 54.81 109 PRO B O 1
ATOM 1746 N N . PRO B 1 110 ? 0.112 -17.781 -4.766 1 51.03 110 PRO B N 1
ATOM 1747 C CA . PRO B 1 110 ? 1.151 -18.734 -5.156 1 51.03 110 PRO B CA 1
ATOM 1748 C C . PRO B 1 110 ? 2.15 -19.016 -4.031 1 51.03 110 PRO B C 1
ATOM 1750 O O . PRO B 1 110 ? 2.52 -18.094 -3.291 1 51.03 110 PRO B O 1
ATOM 1753 N N . GLY B 1 111 ? 2.414 -20.312 -3.699 1 49.62 111 GLY B N 1
ATOM 1754 C CA . GLY B 1 111 ? 3.334 -20.797 -2.68 1 49.62 111 GLY B CA 1
ATOM 1755 C C . GLY B 1 111 ? 2.635 -21.25 -1.415 1 49.62 111 GLY B C 1
ATOM 1756 O O . GLY B 1 111 ? 3.289 -21.578 -0.424 1 49.62 111 GLY B O 1
ATOM 1757 N N . SER B 1 112 ? 1.371 -20.891 -1.287 1 52.62 112 SER B N 1
ATOM 1758 C CA . SER B 1 112 ? 0.693 -21.5 -0.141 1 52.62 112 SER B CA 1
ATOM 1759 C C . SER B 1 112 ? 0.855 -23.016 -0.133 1 52.62 112 SER B C 1
ATOM 1761 O O . SER B 1 112 ? 0.755 -23.656 -1.178 1 52.62 112 SER B O 1
ATOM 1763 N N . PRO B 1 113 ? 1.507 -23.469 1.004 1 44.41 113 PRO B N 1
ATOM 1764 C CA . PRO B 1 113 ? 1.609 -24.922 1.018 1 44.41 113 PRO B CA 1
ATOM 1765 C C . PRO B 1 113 ? 0.28 -25.609 0.717 1 44.41 113 PRO B C 1
ATOM 1767 O O . PRO B 1 113 ? -0.772 -25.156 1.172 1 44.41 113 PRO B O 1
ATOM 1770 N N . HIS B 1 114 ? 0.267 -26.172 -0.379 1 43.19 114 HIS B N 1
ATOM 1771 C CA . HIS B 1 114 ? -0.877 -27.031 -0.649 1 43.19 114 HIS B CA 1
ATOM 1772 C C . HIS B 1 114 ? -1.099 -28.031 0.488 1 43.19 114 HIS B C 1
ATOM 1774 O O . HIS B 1 114 ? -0.258 -28.891 0.732 1 43.19 114 HIS B O 1
ATOM 1780 N N . VAL B 1 115 ? -1.868 -27.625 1.43 1 43.5 115 VAL B N 1
ATOM 1781 C CA . VAL B 1 115 ? -2.184 -28.672 2.402 1 43.5 115 VAL B CA 1
ATOM 1782 C C . VAL B 1 115 ? -2.906 -29.828 1.71 1 43.5 115 VAL B C 1
ATOM 1784 O O . VAL B 1 115 ? -4.027 -29.656 1.228 1 43.5 115 VAL B O 1
ATOM 1787 N N . SER B 1 116 ? -2.092 -30.641 1.093 1 43.75 116 SER B N 1
ATOM 1788 C CA . SER B 1 116 ? -2.666 -31.906 0.649 1 43.75 116 SER B CA 1
ATOM 1789 C C . SER B 1 116 ? -3.387 -32.625 1.791 1 43.75 116 SER B C 1
ATOM 1791 O O . SER B 1 116 ? -2.797 -32.875 2.846 1 43.75 116 SER B O 1
ATOM 1793 N N . GLY B 1 117 ? -4.621 -32.406 1.891 1 42.56 117 GLY B N 1
ATOM 1794 C CA . GLY B 1 117 ? -5.441 -33.25 2.73 1 42.56 117 GLY B CA 1
ATOM 1795 C C . GLY B 1 117 ? -5.211 -34.75 2.471 1 42.56 117 GLY B C 1
ATOM 1796 O O . GLY B 1 117 ? -5.684 -35.281 1.466 1 42.56 117 GLY B O 1
ATOM 1797 N N . ARG B 1 118 ? -4.129 -35.281 2.861 1 42.09 118 ARG B N 1
ATOM 1798 C CA . ARG B 1 118 ? -4.051 -36.75 2.918 1 42.09 118 ARG B CA 1
ATOM 1799 C C . ARG B 1 118 ? -5.102 -37.312 3.865 1 42.09 118 ARG B C 1
ATOM 1801 O O . ARG B 1 118 ? -5.07 -37.062 5.07 1 42.09 118 ARG B O 1
ATOM 1808 N N . SER B 1 119 ? -6.242 -37.594 3.354 1 44.22 119 SER B N 1
ATOM 1809 C CA . SER B 1 119 ? -7.188 -38.5 3.986 1 44.22 119 SER B CA 1
ATOM 1810 C C . SER B 1 119 ? -6.52 -39.844 4.332 1 44.22 119 SER B C 1
ATOM 1812 O O . SER B 1 119 ? -6.172 -40.625 3.439 1 44.22 119 SER B O 1
ATOM 1814 N N . SER B 1 120 ? -5.805 -40.031 5.355 1 36.09 120 SER B N 1
ATOM 1815 C CA . SER B 1 120 ? -5.559 -41.375 5.883 1 36.09 120 SER B CA 1
ATOM 1816 C C . SER B 1 120 ? -6.859 -42.062 6.328 1 36.09 120 SER B C 1
ATOM 1818 O O . SER B 1 120 ? -7.523 -41.562 7.246 1 36.09 120 SER B O 1
ATOM 1820 N N . ARG B 1 121 ? -7.504 -43.031 5.598 1 27.75 121 ARG B N 1
ATOM 1821 C CA . ARG B 1 121 ? -8.227 -44.219 6.078 1 27.75 121 ARG B CA 1
ATOM 1822 C C . ARG B 1 121 ? -7.262 -45.281 6.594 1 27.75 121 ARG B C 1
ATOM 1824 O O . ARG B 1 121 ? -6.23 -45.531 5.969 1 27.75 121 ARG B O 1
#

Nearest PDB structures (foldseek):
  6hmj-assembly1_A  T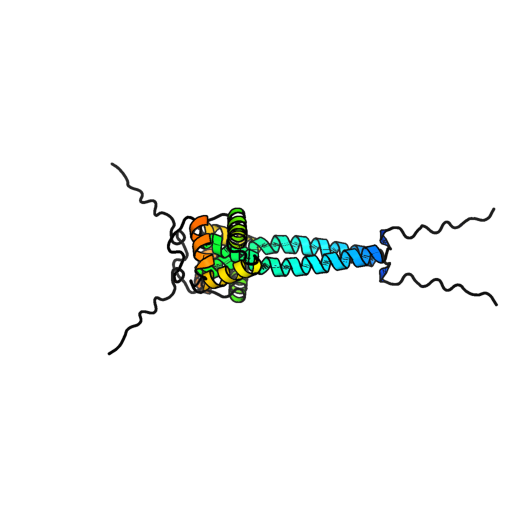M=5.655E-01  e=2.740E-03  Nakamurella multipartita DSM 44233
  6hmj-assembly2_C  TM=6.055E-01  e=7.271E-03  Nakamurella multipartita DSM 44233
  6hmj-assembly2_D  TM=5.810E-01  e=1.106E-01  Nakamurella multipartita DSM 44233
  6hmj-assembly1_B  TM=4.997E-01  e=6.620E-02  Nakamurella multipartita DSM 44233
  1sd5-assembly1_A  TM=7.514E-01  e=9.567E-01  Mycobacterium tuberculosis H37Rv